Protein AF-A0A183UQX2-F1 (afdb_monomer_lite)

Foldseek 3Di:
DDDPPPLPPLVVLLVLLVVLLVLLVVLLVLLVLLLVLCVVDPVSCVDPLSVLVNVLSVLLNQLSVLSNVVSVCSNVPDPDCVSVVVSVVSNVVSLVVSLVSLVVSLVVLVVLVPPPPPCCVVCCVPPVPDDPDDDNDDQDPLSVLVNVLSVVLSVLSVVLVVCVVCVVPPHDPDPVSVVVSVVSVSCSSSVSSVSCCVSVPSSVVSSVVVVVVVVPVPPDPPPPPPPPDDPDDPDDDDDDDDDDD

Sequence (245 aa):
MMRDEIMPPKHERIMVGALFISVDFVAMIHLAVVIMAILLDSKMRSMAAYRLMLYIAILDFIHLCVQCVGGFITIWPIENEFPTKFAAGLMESSWICMICLTFVLSVNRLQIIVDKPSLEKCFAIFCKKRIHFMQTNPISSVEMRILAQSVALFTFTTICVFLDFFNFYLLPPTKWTYLCLTIVRQICTVMIPFLNLIFNNAIRTKAISFFLKSSKVTTTHPIPSIKVTELHAQRTQPKLFMKTI

Radius of gyration: 28.16 Å; chains: 1; bounding box: 97×65×58 Å

pLDDT: mean 81.17, std 16.35, range [39.41, 96.88]

InterPro domains:
  IPR019425 7TM GPCR, serpentine receptor class t (Srt) [PF10321] (10-124)

Secondary structure (DSSP, 8-state):
---------HHHHHHHHHHHHHHHHHHHHHHHHHHHHHHH-HHHHHSHHHHHHHHHHHHHHHHHHHHHHHHHHHHS--S-HHHHHHHHHHHHHHHHHHHHHHHHHHHHHHHHH--STTSHHHHTTT-TTS------PPPPHHHHHHHHHHHHHHHHHHHHHHHHHTHHHHS---HHHHHHHHHHHHHHHHHHHHHHHHH-HHHHHHHHHHHHHHHHTTS-----------S--------------

Organism: Toxocara canis (NCBI:txid6265)

Structure (mmCIF, N/CA/C/O backbone):
data_AF-A0A183UQX2-F1
#
_entry.id   AF-A0A183UQX2-F1
#
loop_
_atom_site.group_PDB
_atom_site.id
_atom_site.type_symbol
_atom_site.label_atom_id
_atom_site.label_alt_id
_atom_site.label_comp_id
_atom_site.label_asym_id
_atom_site.label_entity_id
_atom_site.label_seq_id
_atom_site.pdbx_PDB_ins_code
_atom_site.Cartn_x
_atom_site.Cartn_y
_atom_site.Cartn_z
_atom_site.occupancy
_atom_site.B_iso_or_equiv
_atom_site.auth_seq_id
_atom_site.auth_comp_id
_atom_site.auth_asym_id
_atom_site.auth_atom_id
_atom_site.pdbx_PDB_model_num
ATOM 1 N N . MET A 1 1 ? 22.333 14.179 -21.185 1.00 42.06 1 MET A N 1
ATOM 2 C CA . MET A 1 1 ? 23.590 13.533 -20.752 1.00 42.06 1 MET A CA 1
ATOM 3 C C . MET A 1 1 ? 23.315 12.039 -20.692 1.00 42.06 1 MET A C 1
ATOM 5 O O . MET A 1 1 ? 22.399 11.651 -19.980 1.00 42.06 1 MET A O 1
ATOM 9 N N . MET A 1 2 ? 23.980 11.299 -21.583 1.00 39.41 2 MET A N 1
ATOM 10 C CA . MET A 1 2 ? 23.841 9.878 -21.948 1.00 39.41 2 MET A CA 1
ATOM 11 C C . MET A 1 2 ? 22.928 9.021 -21.064 1.00 39.41 2 MET A C 1
ATOM 13 O O . MET A 1 2 ? 23.333 8.521 -20.018 1.00 39.41 2 MET A O 1
ATOM 17 N N . ARG A 1 3 ? 21.706 8.800 -21.546 1.00 44.66 3 ARG A N 1
ATOM 18 C CA . ARG A 1 3 ? 20.869 7.687 -21.117 1.00 44.66 3 ARG A CA 1
ATOM 19 C C . ARG A 1 3 ? 20.515 6.894 -22.369 1.00 44.66 3 ARG A C 1
ATOM 21 O O . ARG A 1 3 ? 19.376 6.892 -22.814 1.00 44.66 3 ARG A O 1
ATOM 28 N N . ASP A 1 4 ? 21.525 6.251 -22.951 1.00 45.59 4 ASP A N 1
ATOM 29 C CA . ASP A 1 4 ? 21.267 5.024 -23.696 1.00 45.59 4 ASP A CA 1
ATOM 30 C C . ASP A 1 4 ? 20.761 4.041 -22.639 1.00 45.59 4 ASP A C 1
ATOM 32 O O . ASP A 1 4 ? 21.530 3.345 -21.972 1.00 45.59 4 ASP A O 1
ATOM 36 N N . GLU A 1 5 ? 19.460 4.129 -22.347 1.00 58.41 5 GLU A N 1
ATOM 37 C CA . GLU A 1 5 ? 18.768 3.231 -21.443 1.00 58.41 5 GLU A CA 1
ATOM 38 C C . GLU A 1 5 ? 18.880 1.853 -22.073 1.00 58.41 5 GLU A C 1
ATOM 40 O O . GLU A 1 5 ? 18.082 1.464 -22.923 1.00 58.41 5 GLU A O 1
ATOM 45 N N . ILE A 1 6 ? 19.921 1.119 -21.676 1.00 67.94 6 ILE A N 1
ATOM 46 C CA . ILE A 1 6 ? 20.006 -0.319 -21.877 1.00 67.94 6 ILE A CA 1
ATOM 47 C C . ILE A 1 6 ? 18.811 -0.876 -21.122 1.00 67.94 6 ILE A C 1
ATOM 49 O O . ILE A 1 6 ? 18.880 -1.134 -19.911 1.00 67.94 6 ILE A O 1
ATOM 53 N N . MET A 1 7 ? 17.706 -0.976 -21.855 1.00 76.38 7 MET A N 1
ATOM 54 C CA . MET A 1 7 ? 16.464 -1.564 -21.420 1.00 76.38 7 MET A CA 1
ATOM 55 C C . MET A 1 7 ? 16.829 -2.896 -20.769 1.00 76.38 7 MET A C 1
ATOM 57 O O . MET A 1 7 ? 17.569 -3.677 -21.381 1.00 76.38 7 MET A O 1
ATOM 61 N N . PRO A 1 8 ? 16.391 -3.151 -19.525 1.00 84.25 8 PRO A N 1
ATOM 62 C CA . PRO A 1 8 ? 16.754 -4.381 -18.850 1.00 84.25 8 PRO A CA 1
ATOM 63 C C . PRO A 1 8 ? 16.384 -5.578 -19.734 1.00 84.25 8 PRO A C 1
ATOM 65 O O . PRO A 1 8 ? 15.353 -5.530 -20.433 1.00 84.25 8 PRO A O 1
ATOM 68 N N . PRO A 1 9 ? 17.221 -6.630 -19.740 1.00 91.06 9 PRO A N 1
ATOM 69 C CA . PRO A 1 9 ? 16.951 -7.853 -20.469 1.00 91.06 9 PRO A CA 1
ATOM 70 C C . PRO A 1 9 ? 15.514 -8.329 -20.260 1.00 91.06 9 PRO A C 1
ATOM 72 O O . PRO A 1 9 ? 14.952 -8.231 -19.169 1.00 91.06 9 PRO A O 1
ATOM 75 N N . LYS A 1 10 ? 14.911 -8.886 -21.313 1.00 92.94 10 LYS A N 1
ATOM 76 C CA . LYS A 1 10 ? 13.504 -9.314 -21.295 1.00 92.94 10 LYS A CA 1
ATOM 77 C C . LYS A 1 10 ? 13.170 -10.223 -20.101 1.00 92.94 10 LYS A C 1
ATOM 79 O O . LYS A 1 10 ? 12.094 -10.092 -19.530 1.00 92.94 10 LYS A O 1
ATOM 84 N N . HIS A 1 11 ? 14.086 -11.113 -19.713 1.00 94.62 11 HIS A N 1
ATOM 85 C CA . HIS A 1 11 ? 13.885 -12.031 -18.589 1.00 94.62 11 HIS A CA 1
ATOM 86 C C . HIS A 1 11 ? 13.823 -11.313 -17.231 1.00 94.62 11 HIS A C 1
ATOM 88 O O . HIS A 1 11 ? 12.970 -11.655 -16.418 1.00 94.62 11 HIS A O 1
ATOM 94 N N . GLU A 1 12 ? 14.650 -10.287 -17.005 1.00 91.94 12 GLU A N 1
ATOM 95 C CA . GLU A 1 12 ? 14.616 -9.486 -15.773 1.00 91.94 12 GLU A CA 1
ATOM 96 C C . GLU A 1 12 ? 13.282 -8.751 -15.642 1.00 91.94 12 GLU A C 1
ATOM 98 O O . GLU A 1 12 ? 12.663 -8.770 -14.582 1.00 91.94 12 GLU A O 1
ATOM 103 N N . ARG A 1 13 ? 12.788 -8.167 -16.740 1.00 93.19 13 ARG A N 1
ATOM 104 C CA . ARG A 1 13 ? 11.494 -7.469 -16.750 1.00 93.19 13 ARG A CA 1
ATOM 105 C C . ARG A 1 13 ? 10.327 -8.392 -16.445 1.00 93.19 13 ARG A C 1
ATOM 107 O O . ARG A 1 13 ? 9.454 -8.030 -15.664 1.00 93.19 13 ARG A O 1
ATOM 114 N N . ILE A 1 14 ? 10.320 -9.582 -17.049 1.00 96.12 14 ILE A N 1
ATOM 115 C CA . ILE A 1 14 ? 9.292 -10.594 -16.787 1.00 96.12 14 ILE A CA 1
ATOM 116 C C . ILE A 1 14 ? 9.330 -10.999 -15.314 1.00 96.12 14 ILE A C 1
ATOM 118 O O . ILE A 1 14 ? 8.285 -11.041 -14.674 1.00 96.12 14 ILE A O 1
ATOM 122 N N . MET A 1 15 ? 10.522 -11.251 -14.768 1.00 95.19 15 MET A N 1
ATOM 123 C CA . MET A 1 15 ? 10.694 -11.640 -13.370 1.00 95.19 15 MET A CA 1
ATOM 124 C C . MET A 1 15 ? 10.206 -10.550 -12.407 1.00 95.19 15 MET A C 1
ATOM 126 O O . MET A 1 15 ? 9.423 -10.842 -11.507 1.00 95.19 15 MET A O 1
ATOM 130 N N . VAL A 1 16 ? 10.623 -9.296 -12.614 1.00 93.25 16 VAL A N 1
ATOM 131 C CA . VAL A 1 16 ? 10.209 -8.161 -11.775 1.00 93.25 16 VAL A CA 1
ATOM 132 C C . VAL A 1 16 ? 8.708 -7.915 -11.908 1.00 93.25 16 VAL A C 1
ATOM 134 O O . VAL A 1 16 ? 8.011 -7.863 -10.902 1.00 93.25 16 VAL A O 1
ATOM 137 N N . GLY A 1 17 ? 8.176 -7.837 -13.127 1.00 95.25 17 GLY A N 1
ATOM 138 C CA . GLY A 1 17 ? 6.746 -7.615 -13.336 1.00 95.25 17 GLY A CA 1
ATOM 139 C C . GLY A 1 17 ? 5.879 -8.722 -12.727 1.00 95.25 17 GLY A C 1
ATOM 140 O O . GLY A 1 17 ? 4.900 -8.426 -12.048 1.00 95.25 17 GLY A O 1
ATOM 141 N N . ALA A 1 18 ? 6.267 -9.992 -12.889 1.00 96.62 18 ALA A N 1
ATOM 142 C CA . ALA A 1 18 ? 5.548 -11.121 -12.300 1.00 96.62 18 ALA A CA 1
ATOM 143 C C . ALA A 1 18 ? 5.590 -11.101 -10.765 1.00 96.62 18 ALA A C 1
ATOM 145 O O . ALA A 1 18 ? 4.572 -11.362 -10.122 1.00 96.62 18 ALA A O 1
ATOM 146 N N . LEU A 1 19 ? 6.740 -10.751 -10.176 1.00 94.44 19 LEU A N 1
ATOM 147 C CA . LEU A 1 19 ? 6.877 -10.597 -8.729 1.00 94.44 19 LEU A 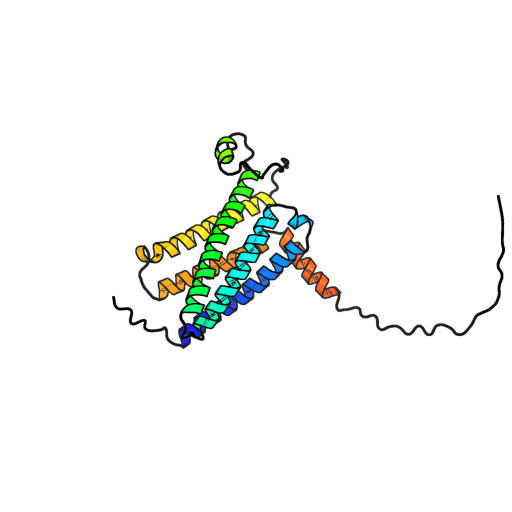CA 1
ATOM 148 C C . LEU A 1 19 ? 5.900 -9.538 -8.204 1.00 94.44 19 LEU A C 1
ATOM 150 O O . LEU A 1 19 ? 5.141 -9.826 -7.281 1.00 94.44 19 LEU A O 1
ATOM 154 N N . PHE A 1 20 ? 5.864 -8.360 -8.826 1.00 93.88 20 PHE A N 1
ATOM 155 C CA . PHE A 1 20 ? 4.987 -7.262 -8.413 1.00 93.88 20 PHE A CA 1
ATOM 156 C C . PHE A 1 20 ? 3.513 -7.644 -8.539 1.00 93.88 20 PHE A C 1
ATOM 158 O O . PHE A 1 20 ? 2.790 -7.575 -7.551 1.00 93.88 20 PHE A O 1
ATOM 165 N N . ILE A 1 21 ? 3.097 -8.184 -9.690 1.00 96.88 21 ILE A N 1
ATOM 166 C CA . ILE A 1 21 ? 1.717 -8.653 -9.894 1.00 96.88 21 ILE A CA 1
ATOM 167 C C . ILE A 1 21 ? 1.321 -9.679 -8.822 1.00 96.88 21 ILE A C 1
ATOM 169 O O . ILE A 1 21 ? 0.224 -9.605 -8.271 1.00 96.88 21 ILE A O 1
ATOM 173 N N . SER A 1 22 ? 2.204 -10.633 -8.503 1.00 96.12 22 SER A N 1
ATOM 174 C CA . SER A 1 22 ? 1.906 -11.668 -7.507 1.00 96.12 22 SER A CA 1
ATOM 175 C C . SER A 1 22 ? 1.730 -11.095 -6.097 1.00 96.12 22 SER A C 1
ATOM 177 O O . SER A 1 22 ? 0.766 -11.440 -5.409 1.00 96.12 22 SER A O 1
ATOM 179 N N . VAL A 1 23 ? 2.616 -10.184 -5.683 1.00 94.75 23 VAL A N 1
ATOM 180 C CA . VAL A 1 23 ? 2.566 -9.527 -4.372 1.00 94.75 23 VAL A CA 1
ATOM 181 C C . VAL A 1 23 ? 1.326 -8.638 -4.268 1.00 94.75 23 VAL A C 1
ATOM 183 O O . VAL A 1 23 ? 0.601 -8.716 -3.274 1.00 94.75 23 VAL A O 1
ATOM 186 N N . ASP A 1 24 ? 1.027 -7.871 -5.317 1.00 95.31 24 ASP A N 1
ATOM 187 C CA . ASP A 1 24 ? -0.120 -6.964 -5.371 1.00 95.31 24 ASP A CA 1
ATOM 188 C C . ASP A 1 24 ? -1.433 -7.729 -5.314 1.00 95.31 24 ASP A C 1
ATOM 190 O O . ASP A 1 24 ? -2.347 -7.343 -4.589 1.00 95.31 24 ASP A O 1
ATOM 194 N N . PHE A 1 25 ? -1.531 -8.855 -6.020 1.00 95.69 25 PHE A N 1
ATOM 195 C CA . PHE A 1 25 ? -2.734 -9.677 -6.007 1.00 95.69 25 PHE A CA 1
ATOM 196 C C . PHE A 1 25 ? -3.028 -10.237 -4.613 1.00 95.69 25 PHE A C 1
ATOM 198 O O . PHE A 1 25 ? -4.161 -10.158 -4.129 1.00 95.69 25 PHE A O 1
ATOM 205 N N . VAL A 1 26 ? -1.999 -10.740 -3.924 1.00 94.25 26 VAL A N 1
ATOM 206 C CA . VAL A 1 26 ? -2.132 -11.206 -2.539 1.00 94.25 26 VAL A CA 1
ATOM 207 C C . VAL A 1 26 ? -2.543 -10.049 -1.627 1.00 94.25 26 VAL A C 1
ATOM 209 O O . VAL A 1 26 ? -3.479 -10.204 -0.837 1.00 94.25 26 VAL A O 1
ATOM 212 N N . ALA A 1 27 ? -1.903 -8.885 -1.743 1.00 94.69 27 ALA A N 1
ATOM 213 C CA . ALA A 1 27 ? -2.218 -7.713 -0.930 1.00 94.69 27 ALA A CA 1
ATOM 214 C C . ALA A 1 27 ? -3.650 -7.199 -1.168 1.00 94.69 27 ALA A C 1
ATOM 216 O O . ALA A 1 27 ? -4.372 -6.941 -0.205 1.00 94.69 27 ALA A O 1
ATOM 217 N N . MET A 1 28 ? -4.105 -7.141 -2.424 1.00 95.81 28 MET A N 1
ATOM 218 C CA . MET A 1 28 ? -5.465 -6.731 -2.788 1.00 95.81 28 MET A CA 1
ATOM 219 C C . MET A 1 28 ? -6.527 -7.639 -2.165 1.00 95.81 28 MET A C 1
ATOM 221 O O . MET A 1 28 ? -7.523 -7.134 -1.647 1.00 95.81 28 MET A O 1
ATOM 225 N N . ILE A 1 29 ? -6.319 -8.962 -2.153 1.00 94.38 29 ILE A N 1
ATOM 226 C CA . ILE A 1 29 ? -7.241 -9.903 -1.493 1.00 94.38 29 ILE A CA 1
ATOM 227 C C . ILE A 1 29 ? -7.327 -9.605 0.008 1.00 94.38 29 ILE A C 1
ATOM 229 O O . ILE A 1 29 ? -8.425 -9.502 0.559 1.00 94.38 29 ILE A O 1
ATOM 233 N N . HIS A 1 30 ? -6.183 -9.430 0.674 1.00 92.00 30 HIS A N 1
ATOM 234 C CA . HIS A 1 3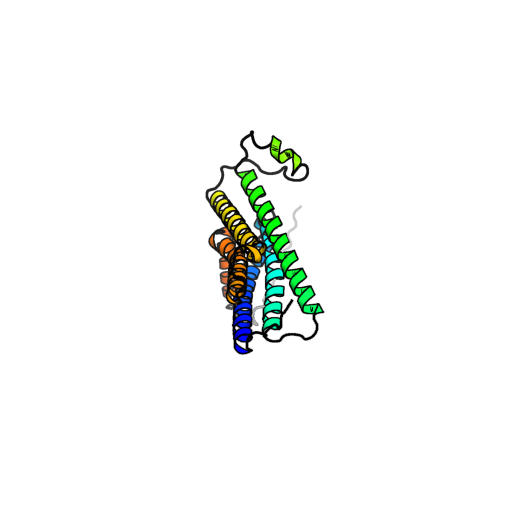0 ? -6.147 -9.117 2.105 1.00 92.00 30 HIS A CA 1
ATOM 235 C C . HIS A 1 30 ? -6.860 -7.798 2.407 1.00 92.00 30 HIS A C 1
ATOM 237 O O . HIS A 1 30 ? -7.652 -7.704 3.348 1.00 92.00 30 HIS A O 1
ATOM 243 N N . LEU A 1 31 ? -6.618 -6.783 1.586 1.00 94.19 31 LEU A N 1
ATOM 244 C CA . LEU A 1 31 ? -7.190 -5.463 1.762 1.00 94.19 31 LEU A CA 1
ATOM 245 C C . LEU A 1 31 ? -8.701 -5.451 1.498 1.00 94.19 31 LEU A C 1
ATOM 247 O O . LEU A 1 31 ? -9.447 -4.848 2.268 1.00 94.19 31 LEU A O 1
ATOM 251 N N . ALA A 1 32 ? -9.175 -6.201 0.500 1.00 94.62 32 ALA A N 1
ATOM 252 C CA . ALA A 1 32 ? -10.599 -6.398 0.251 1.00 94.62 32 ALA A CA 1
ATOM 253 C C . ALA A 1 32 ? -11.308 -7.013 1.470 1.00 94.62 32 ALA A C 1
ATOM 255 O O . ALA A 1 32 ? -12.384 -6.555 1.856 1.00 94.62 32 ALA A O 1
ATOM 256 N N . VAL A 1 33 ? -10.687 -7.990 2.141 1.00 92.31 33 VAL A N 1
ATOM 257 C CA . VAL A 1 33 ? -11.217 -8.571 3.388 1.00 92.31 33 VAL A CA 1
ATOM 258 C C . VAL A 1 33 ? -11.312 -7.525 4.497 1.00 92.31 33 VAL A C 1
ATOM 260 O O . VAL A 1 33 ? -12.330 -7.460 5.187 1.00 92.31 33 VAL A O 1
ATOM 263 N N . VAL A 1 34 ? -10.284 -6.689 4.672 1.00 92.12 34 VAL A N 1
ATOM 264 C CA . VAL A 1 34 ? -10.282 -5.617 5.682 1.00 92.12 34 VAL A CA 1
ATOM 265 C C . VAL A 1 34 ? -11.375 -4.586 5.392 1.00 92.12 34 VAL A C 1
ATOM 267 O O . VAL A 1 34 ? -12.146 -4.246 6.292 1.00 92.12 34 VAL A O 1
ATOM 270 N N . ILE A 1 35 ? -11.489 -4.132 4.140 1.00 94.88 35 ILE A N 1
ATOM 271 C CA . ILE A 1 35 ? -12.530 -3.194 3.699 1.00 94.88 35 ILE A CA 1
ATOM 272 C C . ILE A 1 35 ? -13.913 -3.786 3.984 1.00 94.88 35 ILE A C 1
ATOM 274 O O . ILE A 1 35 ? -14.734 -3.138 4.632 1.00 94.88 35 ILE A O 1
ATOM 278 N N . MET A 1 36 ? -14.159 -5.036 3.586 1.00 93.62 36 MET A N 1
ATOM 279 C CA . MET A 1 36 ? -15.434 -5.713 3.829 1.00 93.62 36 MET A CA 1
ATOM 280 C C . MET A 1 36 ? -15.733 -5.881 5.321 1.00 93.62 36 MET A C 1
ATOM 282 O O . MET A 1 36 ? -16.861 -5.635 5.747 1.00 93.62 36 MET A O 1
ATOM 286 N N . ALA A 1 37 ? -14.739 -6.235 6.140 1.00 91.88 37 ALA A N 1
ATOM 287 C CA . ALA A 1 37 ? -14.914 -6.367 7.585 1.00 91.88 37 ALA A CA 1
ATOM 288 C C . ALA A 1 37 ? -15.345 -5.042 8.238 1.00 91.88 37 ALA A C 1
ATOM 290 O O . ALA A 1 37 ? -16.242 -5.039 9.081 1.00 91.88 37 ALA A O 1
ATOM 291 N N . ILE A 1 38 ? -14.753 -3.916 7.821 1.00 92.69 38 ILE A N 1
ATOM 292 C CA . ILE A 1 38 ? -15.131 -2.586 8.318 1.00 92.69 38 ILE A CA 1
ATOM 293 C C . ILE A 1 38 ? -16.499 -2.166 7.767 1.00 92.69 38 ILE A C 1
ATOM 295 O O . ILE A 1 38 ? -17.312 -1.610 8.504 1.00 92.69 38 ILE A O 1
ATOM 299 N N . LEU A 1 39 ? -16.784 -2.436 6.489 1.00 94.56 39 LEU A N 1
ATOM 300 C CA . LEU A 1 39 ? -18.052 -2.064 5.860 1.00 94.56 39 LEU A CA 1
ATOM 301 C C . LEU A 1 39 ? -19.249 -2.824 6.438 1.00 94.56 39 LEU A C 1
ATOM 303 O O . LEU A 1 39 ? -20.330 -2.251 6.540 1.00 94.56 39 LEU A O 1
ATOM 307 N N . LEU A 1 40 ? -19.087 -4.085 6.831 1.00 92.56 40 LEU A N 1
ATOM 308 C CA . LEU A 1 40 ? -20.191 -4.894 7.350 1.00 92.56 40 LEU A CA 1
ATOM 309 C C . LEU A 1 40 ? -20.562 -4.560 8.802 1.00 92.56 40 LEU A C 1
ATOM 311 O O . LEU A 1 40 ? -21.697 -4.805 9.210 1.00 92.56 40 LEU A O 1
ATOM 315 N N . ASP A 1 41 ? -19.650 -3.980 9.585 1.00 92.50 41 ASP A N 1
ATOM 316 C CA . ASP A 1 41 ? -19.902 -3.655 10.988 1.00 92.50 41 ASP A CA 1
ATOM 317 C C . ASP A 1 41 ? -20.267 -2.168 11.171 1.00 92.50 41 ASP A C 1
ATOM 319 O O . ASP A 1 41 ? -19.422 -1.268 11.176 1.00 92.50 41 ASP A O 1
ATOM 323 N N . SER A 1 42 ? -21.563 -1.890 11.352 1.00 91.81 42 SER A N 1
ATOM 324 C CA . SER A 1 42 ? -22.072 -0.527 11.565 1.00 91.81 42 SER A CA 1
ATOM 325 C C . SER A 1 42 ? -21.484 0.154 12.805 1.00 91.81 42 SER A C 1
ATOM 327 O O . SER A 1 42 ? -21.288 1.371 12.783 1.00 91.81 42 SER A O 1
ATOM 329 N N . LYS A 1 43 ? -21.146 -0.612 13.851 1.00 91.00 43 LYS A N 1
ATOM 330 C CA . LYS A 1 43 ? -20.519 -0.101 15.075 1.00 91.00 43 LYS A CA 1
ATOM 331 C C . LYS A 1 43 ? -19.063 0.280 14.826 1.00 91.00 43 LYS A C 1
ATOM 333 O O . LYS A 1 43 ? -18.588 1.255 15.397 1.00 91.00 43 LYS A O 1
ATOM 338 N N . MET A 1 44 ? -18.353 -0.441 13.958 1.00 88.44 44 MET A N 1
ATOM 339 C CA . MET A 1 44 ? -17.000 -0.042 13.560 1.00 88.44 44 MET A CA 1
ATOM 340 C C . MET A 1 44 ? -17.034 1.258 12.756 1.00 88.44 44 MET A C 1
ATOM 342 O O . MET A 1 44 ? -16.273 2.173 13.052 1.00 88.44 44 MET A O 1
ATOM 346 N N . ARG A 1 45 ? -17.977 1.404 11.818 1.00 91.12 45 ARG A N 1
ATOM 347 C CA . ARG A 1 45 ? -18.101 2.620 10.991 1.00 91.12 45 ARG A CA 1
ATOM 348 C C . ARG A 1 45 ? -18.479 3.887 11.759 1.00 91.12 45 ARG A C 1
ATOM 350 O O . ARG A 1 45 ? -18.205 4.981 11.268 1.00 91.12 45 ARG A O 1
ATOM 357 N N . SER A 1 46 ? -19.107 3.780 12.929 1.00 89.00 46 SER A N 1
ATOM 358 C CA . SER A 1 46 ? -19.449 4.966 13.726 1.00 89.00 46 SER A CA 1
ATOM 359 C C . SER A 1 46 ? -18.217 5.611 14.375 1.00 89.00 46 SER A C 1
ATOM 361 O O . SER A 1 46 ? -18.192 6.823 14.588 1.00 89.00 46 SER A O 1
ATOM 363 N N . MET A 1 47 ? -17.163 4.832 14.627 1.00 85.12 47 MET A N 1
ATOM 364 C CA . MET A 1 47 ? -15.926 5.311 15.238 1.00 85.12 47 MET A CA 1
ATOM 365 C C . MET A 1 47 ? -15.043 6.046 14.219 1.00 85.12 47 MET A C 1
ATOM 367 O O . MET A 1 47 ? -14.692 5.513 13.166 1.00 85.12 47 MET A O 1
ATOM 371 N N . ALA A 1 48 ? -14.614 7.268 14.555 1.00 84.94 48 ALA A N 1
ATOM 372 C CA . ALA A 1 48 ? -13.838 8.124 13.653 1.00 84.94 48 ALA A CA 1
ATOM 373 C C . ALA A 1 48 ? -12.543 7.467 13.141 1.00 84.94 48 ALA A C 1
ATOM 375 O O . ALA A 1 48 ? -12.253 7.545 11.949 1.00 84.94 48 ALA A O 1
ATOM 376 N N . ALA A 1 49 ? -11.815 6.763 14.009 1.00 85.38 49 ALA A N 1
ATOM 377 C CA . ALA A 1 49 ? -10.567 6.104 13.639 1.00 85.38 49 ALA A CA 1
ATOM 378 C C . ALA A 1 49 ? -10.758 4.968 12.618 1.00 85.38 49 ALA A C 1
ATOM 380 O O . ALA A 1 49 ? -9.932 4.799 11.727 1.00 85.38 49 ALA A O 1
ATOM 381 N N . TYR A 1 50 ? -11.861 4.218 12.703 1.00 88.75 50 TYR A N 1
ATOM 382 C CA . TYR A 1 50 ? -12.176 3.171 11.728 1.00 88.75 50 TYR A CA 1
ATOM 383 C C . TYR A 1 50 ? -12.617 3.749 10.383 1.00 88.75 50 TYR A C 1
ATOM 385 O O . TYR A 1 50 ? -12.326 3.155 9.351 1.00 88.75 50 TYR A O 1
ATOM 393 N N . ARG A 1 51 ? -13.251 4.931 10.367 1.00 90.25 51 ARG A N 1
ATOM 394 C CA . ARG A 1 51 ? -13.522 5.655 9.113 1.00 90.25 51 ARG A CA 1
ATOM 395 C C . ARG A 1 51 ? -12.233 6.108 8.432 1.00 90.25 51 ARG A C 1
ATOM 397 O O . ARG A 1 51 ? -12.097 5.923 7.231 1.00 90.25 51 ARG A O 1
ATOM 404 N N . LEU A 1 52 ? -11.278 6.650 9.192 1.00 90.75 52 LEU A N 1
ATOM 405 C CA . LEU A 1 52 ? -9.955 6.999 8.659 1.00 90.75 52 LEU A CA 1
ATOM 406 C C . LEU A 1 52 ? -9.221 5.763 8.130 1.00 90.75 52 LEU A C 1
ATOM 408 O O . LEU A 1 52 ? -8.704 5.793 7.019 1.00 90.75 52 LEU A O 1
ATOM 412 N N . MET A 1 53 ? -9.242 4.663 8.885 1.00 91.12 53 MET A N 1
ATOM 413 C CA . MET A 1 53 ? -8.661 3.390 8.454 1.00 91.12 53 MET A CA 1
ATOM 414 C C . MET A 1 53 ? -9.319 2.856 7.174 1.00 91.12 53 MET A C 1
ATOM 416 O O . MET A 1 53 ? -8.616 2.350 6.308 1.00 91.12 53 MET A O 1
ATOM 420 N N . LEU A 1 54 ? -10.639 3.010 7.017 1.00 92.75 54 LEU A N 1
ATOM 421 C CA . LEU A 1 54 ? -11.349 2.651 5.789 1.00 92.75 54 LEU A CA 1
ATOM 422 C C . LEU A 1 54 ? -10.894 3.499 4.594 1.00 92.75 54 LEU A C 1
ATOM 424 O O . LEU A 1 54 ? -10.675 2.949 3.522 1.00 92.75 54 LEU A O 1
ATOM 428 N N . TYR A 1 55 ? -10.720 4.814 4.764 1.00 93.25 55 TYR A N 1
ATOM 429 C CA . TYR A 1 55 ? -10.216 5.673 3.687 1.00 93.25 55 TYR A CA 1
ATOM 430 C C . TYR A 1 55 ? -8.783 5.322 3.287 1.00 93.25 55 TYR A C 1
ATOM 432 O O . TYR A 1 55 ? -8.501 5.239 2.096 1.00 93.25 55 TYR A O 1
ATOM 440 N N . ILE A 1 56 ? -7.909 5.061 4.266 1.00 92.69 56 ILE A N 1
ATOM 441 C CA . ILE A 1 56 ? -6.546 4.575 4.007 1.00 92.69 56 ILE A CA 1
ATOM 442 C C . ILE A 1 56 ? -6.611 3.258 3.232 1.00 92.69 56 ILE A C 1
ATOM 444 O O . ILE A 1 56 ? -5.955 3.135 2.210 1.00 92.69 56 ILE A O 1
ATOM 448 N N . ALA A 1 57 ? -7.455 2.313 3.656 1.00 93.56 57 ALA A N 1
ATOM 449 C CA . ALA A 1 57 ? -7.589 1.023 2.989 1.00 93.56 57 ALA A CA 1
ATOM 450 C C . ALA A 1 57 ? -8.123 1.136 1.550 1.00 93.56 57 ALA A C 1
ATOM 452 O O . ALA A 1 57 ? -7.680 0.409 0.672 1.00 93.56 57 ALA A O 1
ATOM 453 N N . ILE A 1 58 ? -9.061 2.047 1.279 1.00 94.88 58 ILE A N 1
ATOM 454 C CA . ILE A 1 58 ? -9.565 2.277 -0.084 1.00 94.88 58 ILE A CA 1
ATOM 455 C C . ILE A 1 58 ? -8.479 2.898 -0.970 1.00 94.88 58 ILE A C 1
ATOM 457 O O . ILE A 1 58 ? -8.311 2.473 -2.110 1.00 94.88 58 ILE A O 1
ATOM 461 N N . LEU A 1 59 ? -7.738 3.884 -0.460 1.00 94.06 59 LEU A N 1
ATOM 462 C CA . LEU A 1 59 ? -6.638 4.501 -1.206 1.00 94.06 59 LEU A CA 1
ATOM 463 C C . LEU A 1 59 ? -5.510 3.511 -1.480 1.00 94.06 59 LEU A C 1
ATOM 465 O O . LEU A 1 59 ? -5.009 3.470 -2.597 1.00 94.06 59 LEU A O 1
ATOM 469 N N . ASP A 1 60 ? -5.172 2.678 -0.500 1.00 93.88 60 ASP A N 1
ATOM 470 C CA . ASP A 1 60 ? -4.192 1.602 -0.642 1.00 93.88 60 ASP A CA 1
ATOM 471 C C . ASP A 1 60 ? -4.650 0.573 -1.691 1.00 93.88 60 ASP A C 1
ATOM 473 O O . ASP A 1 60 ? -3.871 0.120 -2.522 1.00 93.88 60 ASP A O 1
ATOM 477 N N . PHE A 1 61 ? -5.956 0.291 -1.771 1.00 95.56 61 PHE A N 1
ATOM 478 C CA . PHE A 1 61 ? -6.504 -0.606 -2.790 1.00 95.56 61 PHE A CA 1
ATOM 479 C C . PHE A 1 61 ? -6.384 -0.014 -4.197 1.00 95.56 61 PHE A C 1
ATOM 481 O O . PHE A 1 61 ? -5.996 -0.713 -5.134 1.00 95.56 61 PHE A O 1
ATOM 488 N N . ILE A 1 62 ? -6.685 1.280 -4.347 1.00 94.75 62 ILE A N 1
ATOM 489 C CA . ILE A 1 62 ? -6.501 2.009 -5.608 1.00 94.75 62 ILE A CA 1
ATOM 490 C C . ILE A 1 62 ? -5.017 2.028 -5.993 1.00 94.75 62 ILE A C 1
ATOM 492 O O . ILE A 1 62 ? -4.682 1.757 -7.145 1.00 94.75 62 ILE A O 1
ATOM 496 N N . HIS A 1 63 ? -4.131 2.289 -5.030 1.00 94.88 63 HIS A N 1
ATOM 497 C CA . HIS A 1 63 ? -2.684 2.285 -5.227 1.00 94.88 63 HIS A CA 1
ATOM 498 C C . HIS A 1 63 ? -2.186 0.921 -5.721 1.00 94.88 63 HIS A C 1
ATOM 500 O O . HIS A 1 63 ? -1.497 0.863 -6.738 1.00 94.88 63 HIS A O 1
ATOM 506 N N . LEU A 1 64 ? -2.596 -0.177 -5.076 1.00 95.31 64 LEU A N 1
ATOM 507 C CA . LEU A 1 64 ? -2.256 -1.545 -5.490 1.00 95.31 64 LEU A CA 1
ATOM 508 C C . LEU A 1 64 ? -2.804 -1.894 -6.880 1.00 95.31 64 LEU A C 1
ATOM 510 O O . LEU A 1 64 ? -2.131 -2.572 -7.652 1.00 95.31 64 LEU A O 1
ATOM 514 N N . CYS A 1 65 ? -3.993 -1.406 -7.243 1.00 96.06 65 CYS A N 1
ATOM 515 C CA . CYS A 1 65 ? -4.523 -1.584 -8.597 1.00 96.06 65 CYS A CA 1
ATOM 516 C C . CYS A 1 65 ? -3.626 -0.906 -9.645 1.00 96.06 65 CYS A C 1
ATOM 518 O O . CYS A 1 65 ? -3.317 -1.505 -10.676 1.00 96.06 65 CYS A O 1
ATOM 520 N N . VAL A 1 66 ? -3.182 0.327 -9.379 1.00 95.56 66 VAL A N 1
ATOM 521 C CA . VAL A 1 66 ? -2.276 1.066 -10.273 1.00 95.56 66 VAL A CA 1
ATOM 522 C C . VAL A 1 66 ? -0.901 0.393 -10.344 1.00 95.56 66 VAL A C 1
ATOM 524 O O . VAL A 1 66 ? -0.350 0.266 -11.437 1.00 95.56 66 VAL A O 1
ATOM 527 N N . GLN A 1 67 ? -0.367 -0.092 -9.220 1.00 94.06 67 GLN A N 1
ATOM 528 C CA . GLN A 1 67 ? 0.892 -0.847 -9.192 1.00 94.06 67 GLN A CA 1
ATOM 529 C C . GLN A 1 67 ? 0.806 -2.158 -9.972 1.00 94.06 67 GLN A C 1
ATOM 531 O O . GLN A 1 67 ? 1.701 -2.444 -10.767 1.00 94.06 67 GLN A O 1
ATOM 536 N N . CYS A 1 68 ? -0.302 -2.887 -9.845 1.00 95.88 68 CYS A N 1
ATOM 537 C CA . CYS A 1 68 ? -0.529 -4.118 -10.589 1.00 95.88 68 CYS A CA 1
ATOM 538 C C . CYS A 1 68 ? -0.508 -3.848 -12.103 1.00 95.88 68 CYS A C 1
ATOM 540 O O . CYS A 1 68 ? 0.189 -4.536 -12.852 1.00 95.88 68 CYS A O 1
ATOM 542 N N . VAL A 1 69 ? -1.173 -2.773 -12.556 1.00 95.69 69 VAL A N 1
ATOM 543 C CA . VAL A 1 69 ? -1.082 -2.289 -13.948 1.00 95.69 69 VAL A CA 1
ATOM 544 C C . VAL A 1 69 ? 0.359 -1.921 -14.319 1.00 95.69 69 VAL A C 1
ATOM 546 O O . VAL A 1 69 ? 0.815 -2.276 -15.404 1.00 95.69 69 VAL A O 1
ATOM 549 N N . GLY A 1 70 ? 1.110 -1.278 -13.422 1.00 93.62 70 GLY A N 1
ATOM 550 C CA . GLY A 1 70 ? 2.543 -1.017 -13.593 1.00 93.62 70 GLY A CA 1
ATOM 551 C C . GLY A 1 70 ? 3.373 -2.294 -13.792 1.00 93.62 70 GLY A C 1
ATOM 552 O O . GLY A 1 70 ? 4.261 -2.329 -14.647 1.00 93.62 70 GLY A O 1
ATOM 553 N N . GLY A 1 71 ? 3.043 -3.373 -13.080 1.00 94.56 71 GLY A N 1
ATOM 554 C CA . GLY A 1 71 ? 3.620 -4.702 -13.278 1.00 94.56 71 GLY A CA 1
ATOM 555 C C . GLY A 1 71 ? 3.347 -5.252 -14.681 1.00 94.56 71 GLY A C 1
ATOM 556 O O . GLY A 1 71 ? 4.275 -5.706 -15.353 1.00 94.56 71 GLY A O 1
ATOM 557 N N . PHE A 1 72 ? 2.111 -5.126 -15.179 1.00 96.12 72 PHE A N 1
ATOM 558 C CA . PHE A 1 72 ? 1.765 -5.491 -16.560 1.00 96.12 72 PHE A CA 1
ATOM 559 C C . PHE A 1 72 ? 2.542 -4.658 -17.586 1.00 96.12 72 PHE A C 1
ATOM 561 O O . PHE A 1 72 ? 3.116 -5.229 -18.513 1.00 96.12 72 PHE A O 1
ATOM 568 N N . ILE A 1 73 ? 2.627 -3.338 -17.392 1.00 94.38 73 ILE A N 1
ATOM 569 C CA . ILE A 1 73 ? 3.405 -2.429 -18.252 1.00 94.38 73 ILE A CA 1
ATOM 570 C C . ILE A 1 73 ? 4.900 -2.789 -18.228 1.00 94.38 73 ILE A C 1
ATOM 572 O O . ILE A 1 73 ? 5.582 -2.6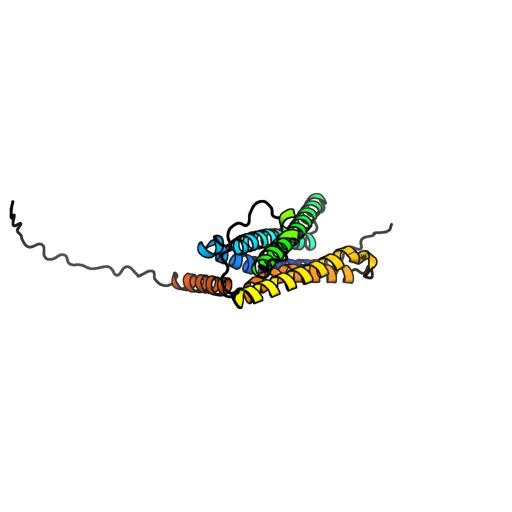82 -19.243 1.00 94.38 73 ILE A O 1
ATOM 576 N N . THR A 1 74 ? 5.426 -3.273 -17.101 1.00 92.94 74 THR A N 1
ATOM 577 C CA . THR A 1 74 ? 6.828 -3.714 -16.996 1.00 92.94 74 THR A CA 1
ATOM 578 C C . THR A 1 74 ? 7.105 -4.950 -17.861 1.00 92.94 74 THR A C 1
ATOM 580 O O . THR A 1 74 ? 8.157 -5.039 -18.501 1.00 92.94 74 THR A O 1
ATOM 583 N N . ILE A 1 75 ? 6.165 -5.902 -17.917 1.00 95.94 75 ILE A N 1
ATOM 584 C CA . ILE A 1 75 ? 6.273 -7.107 -18.759 1.00 95.94 75 ILE A CA 1
ATOM 585 C C . ILE A 1 75 ? 6.064 -6.754 -20.238 1.00 95.94 75 ILE A C 1
ATOM 587 O O . ILE A 1 75 ? 6.863 -7.153 -21.094 1.00 95.94 75 ILE A O 1
ATOM 591 N N . TRP A 1 76 ? 5.000 -6.000 -20.521 1.00 95.44 76 TRP A N 1
ATOM 592 C CA . TRP A 1 76 ? 4.564 -5.576 -21.849 1.00 95.44 76 TRP A CA 1
ATOM 593 C C . TRP A 1 76 ? 4.635 -4.048 -21.960 1.00 95.44 76 TRP A C 1
ATOM 595 O O . TRP A 1 76 ? 3.620 -3.368 -21.792 1.00 95.44 76 TRP A O 1
ATOM 605 N N . PRO A 1 77 ? 5.831 -3.495 -22.225 1.00 92.44 77 PRO A N 1
ATOM 606 C CA . PRO A 1 77 ? 6.016 -2.056 -22.337 1.00 92.44 77 PRO A CA 1
ATOM 607 C C . PRO A 1 77 ? 5.181 -1.506 -23.492 1.00 92.44 77 PRO A C 1
ATOM 609 O O . PRO A 1 77 ? 5.224 -2.020 -24.609 1.00 92.44 77 PRO A O 1
ATOM 612 N N . ILE A 1 78 ? 4.412 -0.462 -23.197 1.00 93.19 78 ILE A N 1
ATOM 613 C CA . ILE A 1 78 ? 3.557 0.235 -24.156 1.00 93.19 78 ILE A CA 1
ATOM 614 C C . ILE A 1 78 ? 4.391 1.343 -24.807 1.00 93.19 78 ILE A C 1
ATOM 616 O O . ILE A 1 78 ? 5.066 2.091 -24.105 1.00 93.19 78 ILE A O 1
ATOM 620 N N . GLU A 1 79 ? 4.336 1.472 -26.135 1.00 92.81 79 GLU A N 1
ATOM 621 C CA . GLU A 1 79 ? 5.088 2.506 -26.873 1.00 92.81 79 GLU A CA 1
ATOM 622 C C . GLU A 1 79 ? 4.608 3.932 -26.556 1.00 92.81 79 GLU A C 1
ATOM 624 O O . GLU A 1 79 ? 5.374 4.889 -26.617 1.00 92.81 79 GLU A O 1
ATOM 629 N N . ASN A 1 80 ? 3.333 4.084 -26.195 1.00 92.69 80 ASN A N 1
ATOM 630 C CA . ASN A 1 80 ? 2.767 5.366 -25.803 1.00 92.69 80 ASN A CA 1
ATOM 631 C C . ASN A 1 80 ? 3.195 5.739 -24.373 1.00 92.69 80 ASN A C 1
ATOM 633 O O . ASN A 1 80 ? 2.929 5.009 -23.420 1.00 92.69 80 ASN A O 1
ATOM 637 N N . GLU A 1 81 ? 3.788 6.920 -24.211 1.00 91.56 81 GLU A N 1
ATOM 638 C CA . GLU A 1 81 ? 4.222 7.433 -22.908 1.00 91.56 81 GLU A CA 1
ATOM 639 C C . GLU A 1 81 ? 3.061 7.864 -21.997 1.00 91.56 81 GLU A C 1
ATOM 641 O O . GLU A 1 81 ? 3.224 7.935 -20.775 1.00 91.56 81 GLU A O 1
ATOM 646 N N . PHE A 1 82 ? 1.896 8.190 -22.567 1.00 93.50 82 PHE A N 1
ATOM 647 C CA . PHE A 1 82 ? 0.786 8.781 -21.817 1.00 93.50 82 PHE A CA 1
ATOM 648 C C . PHE A 1 82 ? 0.251 7.871 -20.691 1.00 93.50 82 PHE A C 1
ATOM 650 O O . PHE A 1 82 ? 0.185 8.345 -19.553 1.00 93.50 82 PHE A O 1
ATOM 657 N N . PRO A 1 83 ? -0.070 6.579 -20.924 1.00 90.19 83 PRO A N 1
ATOM 658 C CA . PRO A 1 83 ? -0.539 5.678 -19.867 1.00 90.19 83 PRO A CA 1
ATOM 659 C C . PRO A 1 83 ? 0.472 5.508 -18.731 1.00 90.19 83 PRO A C 1
ATOM 661 O O . PRO A 1 83 ? 0.090 5.516 -17.563 1.00 90.19 83 PRO A O 1
ATOM 664 N N . THR A 1 84 ? 1.763 5.414 -19.058 1.00 90.62 84 THR A N 1
ATOM 665 C CA . THR A 1 84 ? 2.843 5.264 -18.074 1.00 90.62 84 THR A CA 1
ATOM 666 C C . THR A 1 84 ? 2.963 6.504 -17.190 1.00 90.62 84 THR A C 1
ATOM 668 O O . THR A 1 84 ? 3.023 6.390 -15.967 1.00 90.62 84 THR A O 1
ATOM 671 N N . LYS A 1 85 ? 2.927 7.704 -17.789 1.00 93.31 85 LYS A N 1
ATOM 672 C CA . LYS A 1 85 ? 2.945 8.980 -17.052 1.00 93.31 85 LYS A CA 1
ATOM 673 C C . LYS A 1 85 ? 1.710 9.144 -16.166 1.00 93.31 85 LYS A C 1
ATOM 675 O O . LYS A 1 85 ? 1.829 9.583 -15.024 1.00 93.31 85 LYS A O 1
ATOM 680 N N . PHE A 1 86 ? 0.538 8.763 -16.670 1.00 93.62 86 PHE A N 1
ATOM 681 C CA . PHE A 1 86 ? -0.710 8.813 -15.913 1.00 93.62 86 PHE A CA 1
ATOM 682 C C . PHE A 1 86 ? -0.697 7.853 -14.713 1.00 93.62 86 PHE A C 1
ATOM 684 O O . PHE A 1 86 ? -1.004 8.268 -13.596 1.00 93.62 86 PHE A O 1
ATOM 691 N N . ALA A 1 87 ? -0.276 6.600 -14.916 1.00 92.69 87 ALA A N 1
ATOM 692 C CA . ALA A 1 87 ? -0.150 5.610 -13.848 1.00 92.69 87 ALA A CA 1
ATOM 693 C C . ALA A 1 87 ? 0.859 6.050 -12.776 1.00 92.69 87 ALA A C 1
ATOM 695 O O . ALA A 1 87 ? 0.549 5.998 -11.588 1.00 92.69 87 ALA A O 1
ATOM 696 N N . ALA A 1 88 ? 2.024 6.567 -13.182 1.00 91.38 88 ALA A N 1
ATOM 697 C CA . ALA A 1 88 ? 3.008 7.124 -12.255 1.00 91.38 88 ALA A CA 1
ATOM 698 C C . ALA A 1 88 ? 2.430 8.293 -11.434 1.00 91.38 88 ALA A C 1
ATOM 700 O O . ALA A 1 88 ? 2.575 8.318 -10.214 1.00 91.38 88 ALA A O 1
ATOM 701 N N . GLY A 1 89 ? 1.707 9.222 -12.070 1.00 94.38 89 GLY A N 1
ATOM 702 C CA . GLY A 1 89 ? 1.062 10.341 -11.374 1.00 94.38 89 GLY A CA 1
ATOM 703 C C . GLY A 1 89 ? -0.003 9.902 -10.360 1.00 94.38 89 GLY A C 1
ATOM 704 O O . GLY A 1 89 ? -0.064 10.432 -9.246 1.00 94.38 89 GLY A O 1
ATOM 705 N N . LEU A 1 90 ? -0.821 8.904 -10.706 1.00 93.50 90 LEU A N 1
ATOM 706 C CA . LEU A 1 90 ? -1.799 8.321 -9.782 1.00 93.50 90 LEU A CA 1
ATOM 707 C C . LEU A 1 90 ? -1.133 7.592 -8.612 1.00 93.50 90 LEU A C 1
ATOM 709 O O . LEU A 1 90 ? -1.591 7.722 -7.476 1.00 93.50 90 LEU A O 1
ATOM 713 N N . MET A 1 91 ? -0.053 6.857 -8.874 1.00 92.00 91 MET A N 1
ATOM 714 C CA . MET A 1 91 ? 0.693 6.135 -7.846 1.00 92.00 91 MET A CA 1
ATOM 715 C C . MET A 1 91 ? 1.316 7.102 -6.832 1.00 92.00 91 MET A C 1
ATOM 717 O O . MET A 1 91 ? 1.145 6.926 -5.628 1.00 92.00 91 MET A O 1
ATOM 721 N N . GLU A 1 92 ? 1.986 8.160 -7.297 1.00 91.38 92 GLU A N 1
ATOM 722 C CA . GLU A 1 92 ? 2.615 9.140 -6.401 1.00 91.38 92 GLU A CA 1
ATOM 723 C C . GLU A 1 92 ? 1.590 9.953 -5.603 1.00 91.38 92 GLU A C 1
ATOM 725 O O . GLU A 1 92 ? 1.739 10.142 -4.394 1.00 91.38 92 GLU A O 1
ATOM 730 N N . SER A 1 93 ? 0.505 10.399 -6.244 1.00 94.19 93 SER A N 1
ATOM 731 C CA . SER A 1 93 ? -0.541 11.159 -5.547 1.00 94.19 93 SER A CA 1
ATOM 732 C C . SER A 1 93 ? -1.267 10.324 -4.486 1.00 94.19 93 SER A C 1
ATOM 734 O O . SER A 1 93 ? -1.505 10.817 -3.379 1.00 94.19 93 SER A O 1
ATOM 736 N N . SER A 1 94 ? -1.564 9.054 -4.784 1.00 92.56 94 SER A N 1
ATOM 737 C CA . SER A 1 94 ? -2.170 8.122 -3.823 1.00 92.56 94 SER A CA 1
ATOM 738 C C . SER A 1 94 ? -1.239 7.875 -2.637 1.00 92.56 94 SER A C 1
ATOM 740 O O . SER A 1 94 ? -1.672 7.973 -1.488 1.00 92.56 94 SER A O 1
ATOM 742 N N . TRP A 1 95 ? 0.052 7.658 -2.900 1.00 90.00 95 TRP A N 1
ATOM 743 C CA . TRP A 1 95 ? 1.070 7.455 -1.870 1.00 90.00 95 TRP A CA 1
ATOM 744 C C . TRP A 1 95 ? 1.179 8.639 -0.900 1.00 90.00 95 TRP A C 1
ATOM 746 O O . TRP A 1 95 ? 1.092 8.463 0.318 1.00 90.00 95 TRP A O 1
ATOM 756 N N . ILE A 1 96 ? 1.282 9.865 -1.422 1.00 91.31 96 ILE A N 1
ATOM 757 C CA . ILE A 1 96 ? 1.341 11.084 -0.599 1.00 91.31 96 ILE A CA 1
ATOM 758 C C . ILE A 1 96 ? 0.058 11.245 0.227 1.00 91.31 96 ILE A C 1
ATOM 760 O O . ILE A 1 96 ? 0.119 11.546 1.422 1.00 91.31 96 ILE A O 1
ATOM 764 N N . CYS A 1 97 ? -1.110 10.991 -0.372 1.00 93.06 97 CYS A N 1
ATOM 765 C CA . CYS A 1 97 ? -2.388 11.060 0.333 1.00 93.06 97 CYS A CA 1
ATOM 766 C C . CYS A 1 97 ? -2.451 10.064 1.507 1.00 93.06 97 CYS A C 1
ATOM 768 O O . CYS A 1 97 ? -2.878 10.429 2.608 1.00 93.06 97 CYS A O 1
ATOM 770 N N . MET A 1 98 ? -1.963 8.833 1.312 1.00 90.81 98 MET A N 1
ATOM 771 C CA . MET A 1 98 ? -1.883 7.821 2.370 1.00 90.81 98 MET A CA 1
ATOM 772 C C . MET A 1 98 ? -0.982 8.254 3.529 1.00 90.81 98 MET A C 1
ATOM 774 O O . MET A 1 98 ? -1.356 8.062 4.690 1.00 90.81 98 MET A O 1
ATOM 778 N N . ILE A 1 99 ? 0.162 8.886 3.250 1.00 89.88 99 ILE A N 1
ATOM 779 C CA . ILE A 1 99 ? 1.054 9.431 4.288 1.00 89.88 99 ILE A CA 1
ATOM 780 C C . ILE A 1 99 ? 0.321 10.496 5.110 1.00 89.88 99 ILE A C 1
ATOM 782 O O . ILE A 1 99 ? 0.316 10.430 6.342 1.00 89.88 99 ILE A O 1
ATOM 786 N N . CYS A 1 100 ? -0.357 11.441 4.449 1.00 91.50 100 CYS A N 1
ATOM 787 C CA . CYS A 1 100 ? -1.125 12.486 5.127 1.00 91.50 100 CYS A CA 1
ATOM 788 C C . CYS A 1 100 ? -2.229 11.902 6.021 1.00 91.50 100 CYS A C 1
ATOM 790 O O . CYS A 1 100 ? -2.378 12.314 7.172 1.00 91.50 100 CYS A O 1
ATOM 792 N N . LEU A 1 101 ? -2.987 10.916 5.534 1.00 90.81 101 LEU A N 1
ATOM 793 C CA . LEU A 1 101 ? -4.037 10.273 6.328 1.00 90.81 101 LEU A CA 1
ATOM 794 C C . LEU A 1 101 ? -3.477 9.439 7.484 1.00 90.81 101 LEU A C 1
ATOM 796 O O . LEU A 1 101 ? -4.065 9.427 8.565 1.00 90.81 101 LEU A O 1
ATOM 800 N N . THR A 1 102 ? -2.334 8.783 7.293 1.00 89.06 102 THR A N 1
ATOM 801 C CA . THR A 1 102 ? -1.640 8.024 8.345 1.00 89.06 102 THR A CA 1
ATOM 802 C C . THR A 1 102 ? -1.128 8.947 9.448 1.00 89.06 102 THR A C 1
ATOM 804 O O . THR A 1 102 ? -1.237 8.628 10.636 1.00 89.06 102 THR A O 1
ATOM 807 N N . PHE A 1 103 ? -0.635 10.129 9.077 1.00 88.75 103 PHE A N 1
ATOM 808 C CA . PHE A 1 103 ? -0.282 11.174 10.029 1.00 88.75 103 PHE A CA 1
ATOM 809 C C . PHE A 1 103 ? -1.511 11.652 10.813 1.00 88.75 103 PHE A C 1
ATOM 811 O O . PHE A 1 103 ? -1.491 11.656 12.043 1.00 88.75 103 PHE A O 1
ATOM 818 N N . VAL A 1 104 ? -2.617 11.967 10.126 1.00 88.56 104 VAL A N 1
ATOM 819 C CA . VAL A 1 104 ? -3.883 12.360 10.774 1.00 88.56 104 VAL A CA 1
ATOM 820 C C . VAL A 1 104 ? -4.390 11.267 11.718 1.00 88.56 104 VAL A C 1
ATOM 822 O O . VAL A 1 104 ? -4.835 11.574 12.824 1.00 88.56 104 VAL A O 1
ATOM 825 N N . LEU A 1 105 ? -4.290 9.994 11.328 1.00 87.38 105 LEU A N 1
ATOM 826 C CA . LEU A 1 105 ? -4.639 8.858 12.180 1.00 87.38 105 LEU A CA 1
ATOM 827 C C . LEU A 1 105 ? -3.752 8.804 13.432 1.00 87.38 105 LEU A C 1
ATOM 829 O O . LEU A 1 105 ? -4.267 8.626 14.534 1.00 87.38 105 LEU A O 1
ATOM 833 N N . SER A 1 106 ? -2.442 9.001 13.278 1.00 86.94 106 SER A N 1
ATOM 834 C CA . SER A 1 106 ? -1.485 9.012 14.391 1.00 86.94 106 SER A CA 1
ATOM 835 C C . SER A 1 106 ? -1.769 10.153 15.371 1.00 86.94 106 SER A C 1
ATOM 837 O O . SER A 1 106 ? -1.809 9.930 16.579 1.00 86.94 106 SER A O 1
ATOM 839 N N . VAL A 1 107 ? -2.061 11.356 14.864 1.00 85.75 107 VAL A N 1
ATOM 840 C CA . VAL A 1 107 ? -2.450 12.515 15.683 1.00 85.75 107 VAL A CA 1
ATOM 841 C C . VAL A 1 107 ? -3.778 12.272 16.398 1.00 85.75 107 VAL A C 1
ATOM 843 O O . VAL A 1 107 ? -3.872 12.516 17.598 1.00 85.75 107 VAL A O 1
ATOM 846 N N . ASN A 1 108 ? -4.786 11.741 15.698 1.00 84.75 108 ASN A N 1
ATOM 847 C CA . ASN A 1 108 ? -6.083 11.408 16.289 1.00 84.75 108 ASN A CA 1
ATOM 848 C C . ASN A 1 108 ? -5.929 10.437 17.472 1.00 84.75 108 ASN A C 1
ATOM 850 O O . ASN A 1 108 ? -6.591 10.594 18.493 1.00 84.75 108 ASN A O 1
ATOM 854 N N . ARG A 1 109 ? -5.023 9.458 17.362 1.00 82.62 109 ARG A N 1
ATOM 855 C CA . ARG A 1 109 ? -4.733 8.507 18.443 1.00 82.62 109 ARG A CA 1
ATOM 856 C C . ARG A 1 109 ? -3.909 9.112 19.573 1.00 82.62 109 ARG A C 1
ATOM 858 O O . ARG A 1 109 ? -4.153 8.777 20.727 1.00 82.62 109 ARG A O 1
ATOM 865 N N . LEU A 1 110 ? -2.975 10.008 19.262 1.00 81.00 110 LEU A N 1
ATOM 866 C CA . LEU A 1 110 ? -2.192 10.706 20.277 1.00 81.00 110 LEU A CA 1
ATOM 867 C C . LEU A 1 110 ? -3.077 11.629 21.126 1.00 81.00 110 LEU A C 1
ATOM 869 O O . LEU A 1 110 ? -2.906 11.670 22.339 1.00 81.00 110 LEU A O 1
ATOM 873 N N . GLN A 1 111 ? -4.059 12.302 20.518 1.00 74.12 111 GLN A N 1
ATOM 874 C CA . GLN A 1 111 ? -5.016 13.160 21.230 1.00 74.12 111 GLN A CA 1
ATOM 875 C C . GLN A 1 111 ? -5.771 12.401 22.328 1.00 74.12 111 GLN A C 1
ATOM 877 O O . GLN A 1 111 ? -5.841 12.885 23.448 1.00 74.12 111 GLN A O 1
ATOM 882 N N . ILE A 1 112 ? -6.228 11.176 22.047 1.00 73.69 112 ILE A N 1
ATOM 883 C CA . ILE A 1 112 ? -6.927 10.318 23.025 1.00 73.69 112 ILE A CA 1
ATOM 884 C C . ILE A 1 112 ? -6.054 10.017 24.257 1.00 73.69 112 ILE A C 1
ATOM 886 O O . ILE A 1 112 ? -6.562 9.800 25.352 1.00 73.69 112 ILE A O 1
ATOM 890 N N . ILE A 1 113 ? -4.731 9.983 24.088 1.00 71.06 113 ILE A N 1
ATOM 891 C CA . ILE A 1 113 ? -3.780 9.613 25.146 1.00 71.06 113 ILE A CA 1
ATOM 892 C C . ILE A 1 113 ? -3.272 10.843 25.901 1.00 71.06 113 ILE A C 1
ATOM 894 O O . ILE A 1 113 ? -2.963 10.764 27.090 1.00 71.06 113 ILE A O 1
ATOM 898 N N . VAL A 1 114 ? -3.173 11.979 25.210 1.00 69.50 114 VAL A N 1
ATOM 899 C CA . VAL A 1 114 ? -2.587 13.224 25.718 1.00 69.50 114 VAL A CA 1
ATOM 900 C C . VAL A 1 114 ? -3.661 14.193 26.229 1.00 69.50 114 VAL A C 1
ATOM 902 O O . VAL A 1 114 ? -3.384 15.379 26.360 1.00 69.50 114 VAL A O 1
ATOM 905 N N . ASP A 1 115 ? -4.838 13.705 26.636 1.00 57.53 115 ASP A N 1
ATOM 906 C CA . ASP A 1 115 ? -5.836 14.432 27.454 1.00 57.53 115 ASP A CA 1
ATOM 907 C C . ASP A 1 115 ? -5.301 14.762 28.879 1.00 57.53 115 ASP A C 1
ATOM 909 O O . ASP A 1 115 ? -5.932 14.553 29.914 1.00 57.53 115 ASP A O 1
ATOM 913 N N . LYS A 1 116 ? -4.077 15.295 28.944 1.00 55.66 116 LYS A N 1
ATOM 914 C CA . LYS A 1 116 ? -3.512 16.066 30.043 1.00 55.66 116 LYS A CA 1
ATOM 915 C C . LYS A 1 116 ? -3.588 17.552 29.653 1.00 55.66 116 LYS A C 1
ATOM 917 O O . LYS A 1 116 ? -3.182 17.908 28.546 1.00 55.66 116 LYS A O 1
ATOM 922 N N . PRO A 1 117 ? -3.985 18.450 30.571 1.00 57.75 117 PRO A N 1
ATOM 923 C CA . PRO A 1 117 ? -4.394 19.839 30.288 1.00 57.75 117 PRO A CA 1
ATOM 924 C C . PRO A 1 117 ? -3.315 20.780 29.702 1.00 57.75 117 PRO A C 1
ATOM 926 O O . PRO A 1 117 ? -3.567 21.963 29.492 1.00 57.75 117 PRO A O 1
ATOM 929 N N . SER A 1 118 ? -2.099 20.300 29.431 1.00 56.66 118 SER A N 1
ATOM 930 C CA . SER A 1 118 ? -0.988 21.122 28.930 1.00 56.66 118 SER A CA 1
ATOM 931 C C . SER A 1 118 ? -0.967 21.262 27.397 1.00 56.66 118 SER A C 1
ATOM 933 O O . SER A 1 118 ? -0.456 22.253 26.875 1.00 56.66 118 SER A O 1
ATOM 935 N N . LEU A 1 119 ? -1.547 20.311 26.648 1.00 56.75 119 LEU A N 1
ATOM 936 C CA . LEU A 1 119 ? -1.411 20.258 25.181 1.00 56.75 119 LEU A CA 1
ATOM 937 C C . LEU A 1 119 ? -2.548 20.949 24.400 1.00 56.75 119 LEU A C 1
ATOM 939 O O . LEU A 1 119 ? -2.394 21.222 23.207 1.00 56.75 119 LEU A O 1
ATOM 943 N N . GLU A 1 120 ? -3.662 21.286 25.060 1.00 56.16 120 GLU A N 1
ATOM 944 C CA . GLU A 1 120 ? -4.834 21.922 24.431 1.00 56.16 120 GLU A CA 1
ATOM 945 C C . GLU A 1 120 ? -4.497 23.262 23.757 1.00 56.16 120 GLU A C 1
ATOM 947 O O . GLU A 1 120 ? -5.051 23.604 22.711 1.00 56.16 120 GLU A O 1
ATOM 952 N N . LYS A 1 121 ? -3.529 24.008 24.306 1.00 57.66 121 LYS A N 1
ATOM 953 C CA . LYS A 1 121 ? -3.155 25.337 23.799 1.00 57.66 121 LYS A CA 1
ATOM 954 C C . LYS A 1 121 ? -2.422 25.292 22.457 1.00 57.66 121 LYS A C 1
ATOM 956 O O . LYS A 1 121 ? -2.589 26.199 21.649 1.00 57.66 121 LYS A O 1
ATOM 961 N N . CYS A 1 122 ? -1.641 24.242 22.202 1.00 55.06 122 CYS A N 1
ATOM 962 C CA . CYS A 1 122 ? -0.863 24.118 20.966 1.00 55.06 122 CYS A CA 1
ATOM 963 C C . CYS A 1 122 ? -1.734 23.612 19.798 1.00 55.06 122 CYS A C 1
ATOM 965 O O . CYS A 1 122 ? -1.552 24.007 18.649 1.00 55.06 122 CYS A O 1
ATOM 967 N N . PHE A 1 123 ? -2.741 22.783 20.096 1.00 56.00 123 PHE A N 1
ATOM 968 C CA . PHE A 1 123 ? -3.586 22.141 19.084 1.00 56.00 123 PHE A CA 1
ATOM 969 C C . PHE A 1 123 ? -4.856 22.916 18.704 1.00 56.00 123 PHE A C 1
ATOM 971 O O . PHE A 1 123 ? -5.425 22.665 17.635 1.00 56.00 123 PHE A O 1
ATOM 978 N N . ALA A 1 124 ? -5.269 23.903 19.508 1.00 55.66 124 ALA A N 1
ATOM 979 C CA . ALA A 1 124 ? -6.393 24.795 19.202 1.00 55.66 124 ALA A CA 1
ATOM 980 C C . ALA A 1 124 ? -6.247 25.536 17.853 1.00 55.66 124 ALA A C 1
ATOM 982 O O . ALA A 1 124 ? -7.244 25.965 17.270 1.00 55.66 124 ALA A O 1
ATOM 983 N N . ILE A 1 125 ? -5.021 25.642 17.325 1.00 54.81 125 ILE A N 1
ATOM 984 C CA . ILE A 1 125 ? -4.720 26.269 16.031 1.00 54.81 125 ILE A CA 1
ATOM 985 C C . ILE A 1 125 ? -4.995 25.313 14.854 1.00 54.81 125 ILE A C 1
ATOM 987 O O . ILE A 1 125 ? -5.493 25.753 13.821 1.00 54.81 125 ILE A O 1
ATOM 991 N N . PHE A 1 126 ? -4.753 24.005 15.002 1.00 55.81 126 PHE A N 1
ATOM 992 C CA . PHE A 1 126 ? -4.840 23.045 13.888 1.00 55.81 126 PHE A CA 1
ATOM 993 C C . PHE A 1 126 ? -6.223 22.385 13.731 1.00 55.81 126 PHE A C 1
ATOM 995 O O . PHE A 1 126 ? -6.545 21.869 12.665 1.00 55.81 126 PHE A O 1
ATOM 1002 N N . CYS A 1 127 ? -7.055 22.366 14.780 1.00 53.25 127 CYS A N 1
ATOM 1003 C CA . CYS A 1 127 ? -8.265 21.527 14.834 1.00 53.25 127 CYS A CA 1
ATOM 1004 C C . CYS A 1 127 ? -9.541 22.258 15.284 1.00 53.25 127 CYS A C 1
ATOM 1006 O O . CYS A 1 127 ? -10.473 21.620 15.773 1.00 53.25 127 CYS A O 1
ATOM 1008 N N . LYS A 1 128 ? -9.645 23.578 15.076 1.00 49.97 128 LYS A N 1
ATOM 1009 C CA . LYS A 1 128 ? -10.754 24.411 15.592 1.00 49.97 128 LYS A CA 1
ATOM 1010 C C . LYS A 1 128 ? -12.173 24.024 15.114 1.00 49.97 128 LYS A C 1
ATOM 1012 O O . LYS A 1 128 ? -13.128 24.681 15.509 1.00 49.97 128 LYS A O 1
ATOM 1017 N N . LYS A 1 129 ? -12.377 22.988 14.282 1.00 47.41 129 LYS A N 1
ATOM 1018 C CA . LYS A 1 129 ? -13.703 22.724 13.689 1.00 47.41 129 LYS A CA 1
ATOM 1019 C C . LYS A 1 129 ? -14.341 21.341 13.853 1.00 47.41 129 LYS A C 1
ATOM 1021 O O . LYS A 1 129 ? -15.479 21.223 13.406 1.00 47.41 129 LYS A O 1
ATOM 1026 N N . ARG A 1 130 ? -13.740 20.289 14.444 1.00 48.03 130 ARG A N 1
ATOM 1027 C CA . ARG A 1 130 ? -14.458 18.983 14.411 1.00 48.03 130 ARG A CA 1
ATOM 1028 C C . ARG A 1 130 ? -14.079 17.842 15.366 1.00 48.03 130 ARG A C 1
ATOM 1030 O O . ARG A 1 130 ? -14.160 16.691 14.947 1.00 48.03 130 ARG A O 1
ATOM 1037 N N . ILE A 1 131 ? -13.734 18.086 16.629 1.00 52.97 131 ILE A N 1
ATOM 1038 C CA . ILE A 1 131 ? -13.586 16.988 17.611 1.00 52.97 131 ILE A CA 1
ATOM 1039 C C . ILE A 1 131 ? -14.198 17.422 18.945 1.00 52.97 131 ILE A C 1
ATOM 1041 O O . ILE A 1 131 ? -13.502 17.899 19.825 1.00 52.97 131 ILE A O 1
ATOM 1045 N N . HIS A 1 132 ? -15.522 17.315 19.073 1.00 43.19 132 HIS A N 1
ATOM 1046 C CA . HIS A 1 132 ? -16.244 17.686 20.301 1.00 43.19 132 HIS A CA 1
ATOM 1047 C C . HIS A 1 132 ? -16.861 16.472 21.013 1.00 43.19 132 HIS A C 1
ATOM 1049 O O . HIS A 1 132 ? -17.860 16.598 21.715 1.00 43.19 132 HIS A O 1
ATOM 1055 N N . PHE A 1 133 ? -16.319 15.271 20.789 1.00 44.19 133 PHE A N 1
ATOM 1056 C CA . PHE A 1 133 ? -16.957 14.041 21.256 1.00 44.19 133 PHE A CA 1
ATOM 1057 C C . PHE A 1 133 ? -15.941 12.929 21.539 1.00 44.19 133 PHE A C 1
ATOM 1059 O O . PHE A 1 133 ? -15.859 11.975 20.772 1.00 44.19 133 PHE A O 1
ATOM 1066 N N . MET A 1 134 ? -15.164 13.029 22.621 1.00 48.16 134 MET A N 1
ATOM 1067 C CA . MET A 1 134 ? -14.590 11.838 23.258 1.00 48.16 134 MET A CA 1
ATOM 1068 C C . MET A 1 134 ? -14.691 11.961 24.777 1.00 48.16 134 MET A C 1
ATOM 1070 O O . MET A 1 134 ? -14.210 12.902 25.391 1.00 48.16 134 MET A O 1
ATOM 1074 N N . GLN A 1 135 ? -15.422 11.010 25.344 1.00 47.81 135 GLN A N 1
ATOM 1075 C CA . GLN A 1 135 ? -15.661 10.828 26.764 1.00 47.81 135 GLN A CA 1
ATOM 1076 C C . GLN A 1 135 ? -14.482 10.027 27.335 1.00 47.81 135 GLN A C 1
ATOM 1078 O O . GLN A 1 135 ? -14.092 9.010 26.755 1.00 47.81 135 GLN A O 1
ATOM 1083 N N . THR A 1 136 ? -13.911 10.501 28.438 1.00 46.31 136 THR A N 1
ATOM 1084 C CA . THR A 1 136 ? -12.692 9.994 29.081 1.00 46.31 136 THR A CA 1
ATOM 1085 C C . THR A 1 136 ? -12.920 8.632 29.742 1.00 46.31 136 THR A C 1
ATOM 1087 O O . THR A 1 136 ? -13.199 8.524 30.933 1.00 46.31 136 THR A O 1
ATOM 1090 N N . ASN A 1 137 ? -12.810 7.558 28.963 1.00 54.19 137 ASN A N 1
ATOM 1091 C CA . ASN A 1 137 ? -12.709 6.203 29.502 1.00 54.19 137 ASN A CA 1
ATOM 1092 C C . ASN A 1 137 ? -11.233 5.839 29.740 1.00 54.19 137 ASN A C 1
ATOM 1094 O O . ASN A 1 137 ? -10.366 6.328 29.014 1.00 54.19 137 ASN A O 1
ATOM 1098 N N . PRO A 1 138 ? -10.923 4.985 30.734 1.00 63.50 138 PRO A N 1
ATOM 1099 C CA . PRO A 1 138 ? -9.564 4.500 30.951 1.00 63.50 138 PRO A CA 1
ATOM 1100 C C . PRO A 1 138 ? -9.023 3.856 29.669 1.00 63.50 138 PRO A C 1
ATOM 1102 O O . PRO A 1 138 ? -9.669 2.980 29.090 1.00 63.50 138 PRO A O 1
ATOM 1105 N N . ILE A 1 139 ? -7.840 4.313 29.242 1.00 66.50 139 ILE A N 1
ATOM 1106 C CA . ILE A 1 139 ? -7.173 3.880 28.008 1.00 66.50 139 ILE A CA 1
ATOM 1107 C C . ILE A 1 139 ? -7.037 2.361 28.036 1.00 66.50 139 ILE A C 1
ATOM 1109 O O . ILE A 1 139 ? -6.367 1.789 28.900 1.00 66.50 139 ILE A O 1
ATOM 1113 N N . SER A 1 140 ? -7.679 1.694 27.082 1.00 79.19 140 SER A N 1
ATOM 1114 C CA . SER A 1 140 ? -7.600 0.240 27.003 1.00 79.19 140 SER A CA 1
ATOM 1115 C C . SER A 1 140 ? -6.210 -0.184 26.516 1.00 79.19 140 SER A C 1
ATOM 1117 O O . SER A 1 140 ? -5.596 0.468 25.669 1.00 79.19 140 SER A O 1
ATOM 1119 N N . SER A 1 141 ? -5.709 -1.330 26.983 1.00 79.88 141 SER A N 1
ATOM 1120 C CA . SER A 1 141 ? -4.446 -1.908 26.485 1.00 79.88 141 SER A CA 1
ATOM 1121 C C . SER A 1 141 ? -4.448 -2.129 24.963 1.00 79.88 141 SER A C 1
ATOM 1123 O O . SER A 1 141 ? -3.394 -2.147 24.327 1.00 79.88 141 SER A O 1
ATOM 1125 N N . VAL A 1 142 ? -5.636 -2.255 24.365 1.00 79.44 142 VAL A N 1
ATOM 1126 C CA . VAL A 1 142 ? -5.851 -2.358 22.919 1.00 79.44 142 VAL A CA 1
ATOM 1127 C C . VAL A 1 142 ? -5.538 -1.038 22.212 1.00 79.44 142 VAL A C 1
ATOM 1129 O O . VAL A 1 142 ? -4.883 -1.048 21.174 1.00 79.44 142 VAL A O 1
ATOM 1132 N N . GLU A 1 143 ? -5.947 0.100 22.771 1.00 78.06 143 GLU A N 1
ATOM 1133 C CA . GLU A 1 143 ? -5.681 1.419 22.183 1.00 78.06 143 GLU A CA 1
ATOM 1134 C C . GLU A 1 143 ? -4.192 1.758 22.181 1.00 78.06 143 GLU A C 1
ATOM 1136 O O . GLU A 1 143 ? -3.691 2.257 21.174 1.00 78.06 143 GLU A O 1
ATOM 1141 N N . MET A 1 144 ? -3.468 1.398 23.246 1.00 81.50 144 MET A N 1
ATOM 1142 C CA . MET A 1 144 ? -2.012 1.568 23.303 1.00 81.50 144 MET A CA 1
ATOM 1143 C C . MET A 1 144 ? -1.301 0.763 22.204 1.00 81.50 144 MET A C 1
ATOM 1145 O O . MET A 1 144 ? -0.383 1.266 21.560 1.00 81.50 144 MET A O 1
ATOM 1149 N N . ARG A 1 145 ? -1.743 -0.477 21.940 1.00 84.44 145 ARG A N 1
ATOM 1150 C CA . ARG A 1 145 ? -1.184 -1.307 20.856 1.00 84.44 145 ARG A CA 1
ATOM 1151 C C . ARG A 1 145 ? -1.432 -0.686 19.483 1.00 84.44 145 ARG A C 1
ATOM 1153 O O . ARG A 1 145 ? -0.521 -0.656 18.662 1.00 84.44 145 ARG A O 1
ATOM 1160 N N . ILE A 1 146 ? -2.637 -0.162 19.253 1.00 82.25 146 ILE A N 1
ATOM 1161 C CA . ILE A 1 146 ? -2.995 0.503 17.992 1.00 82.25 146 ILE A CA 1
ATOM 1162 C C . ILE A 1 146 ? -2.186 1.795 17.807 1.00 82.25 146 ILE A C 1
ATOM 1164 O O . ILE A 1 146 ? -1.737 2.064 16.695 1.00 82.25 146 ILE A O 1
ATOM 1168 N N . LEU A 1 147 ? -1.955 2.571 18.874 1.00 84.56 147 LEU A N 1
ATOM 1169 C CA . LEU A 1 147 ? -1.081 3.745 18.815 1.00 84.56 147 LEU A CA 1
ATOM 1170 C C . LEU A 1 147 ? 0.354 3.346 18.455 1.00 84.56 147 LEU A C 1
ATOM 1172 O O . LEU A 1 147 ? 0.941 3.918 17.540 1.00 84.56 147 LEU A O 1
ATOM 1176 N N . ALA A 1 148 ? 0.927 2.375 19.170 1.00 85.25 148 ALA A N 1
ATOM 1177 C CA . ALA A 1 148 ? 2.295 1.930 18.918 1.00 85.25 148 ALA A CA 1
ATOM 1178 C C . ALA A 1 148 ? 2.463 1.463 17.464 1.00 85.25 148 ALA A C 1
ATOM 1180 O O . ALA A 1 148 ? 3.445 1.808 16.810 1.00 85.25 148 ALA A O 1
ATOM 1181 N N . GLN A 1 149 ? 1.462 0.758 16.932 1.00 85.94 149 GLN A N 1
ATOM 1182 C CA . GLN A 1 149 ? 1.418 0.356 15.533 1.00 85.94 149 GLN A CA 1
ATOM 1183 C C . GLN A 1 149 ? 1.374 1.562 14.585 1.00 85.94 149 GLN A C 1
ATOM 1185 O O . GLN A 1 149 ? 2.147 1.592 13.631 1.00 85.94 149 GLN A O 1
ATOM 1190 N N . SER A 1 150 ? 0.502 2.552 14.816 1.00 83.94 150 SER A N 1
ATOM 1191 C CA . SER A 1 150 ? 0.404 3.713 13.922 1.00 83.94 150 SER A CA 1
ATOM 1192 C C . SER A 1 150 ? 1.685 4.544 13.925 1.00 83.94 150 SER A C 1
ATOM 1194 O O . SER A 1 150 ? 2.125 4.977 12.866 1.00 83.94 150 SER A O 1
ATOM 1196 N N . VAL A 1 151 ? 2.323 4.705 15.090 1.00 86.62 151 VAL A N 1
ATOM 1197 C CA . VAL A 1 151 ? 3.620 5.387 15.215 1.00 86.62 151 VAL A CA 1
ATOM 1198 C C . VAL A 1 151 ? 4.714 4.609 14.490 1.00 86.62 151 VAL A C 1
ATOM 1200 O O . VAL A 1 151 ? 5.450 5.198 13.707 1.00 86.62 151 VAL A O 1
ATOM 1203 N N . ALA A 1 152 ? 4.809 3.292 14.696 1.00 87.25 152 ALA A N 1
ATOM 1204 C CA . ALA A 1 152 ? 5.796 2.464 14.007 1.00 87.25 152 ALA A CA 1
ATOM 1205 C C . ALA A 1 152 ? 5.612 2.519 12.483 1.00 87.25 152 ALA A C 1
ATOM 1207 O O . ALA A 1 152 ? 6.582 2.689 11.751 1.00 87.25 152 ALA A O 1
ATOM 1208 N N . LEU A 1 153 ? 4.365 2.442 12.013 1.00 86.12 153 LEU A N 1
ATOM 1209 C CA . LEU A 1 153 ? 4.023 2.497 10.597 1.00 86.12 153 LEU A CA 1
ATOM 1210 C C . LEU A 1 153 ? 4.328 3.867 9.988 1.00 86.12 153 LEU A C 1
ATOM 1212 O O . LEU A 1 153 ? 4.902 3.942 8.904 1.00 86.12 153 LEU A O 1
ATOM 1216 N N . PHE A 1 154 ? 4.002 4.947 10.698 1.00 88.00 154 PHE A N 1
ATOM 1217 C CA . PHE A 1 154 ? 4.324 6.305 10.276 1.00 88.00 154 PHE A CA 1
ATOM 1218 C C . PHE A 1 154 ? 5.839 6.530 10.201 1.00 88.00 154 PHE A C 1
ATOM 1220 O O . PHE A 1 154 ? 6.331 7.011 9.181 1.00 88.00 154 PHE A O 1
ATOM 1227 N N . THR A 1 155 ? 6.589 6.133 11.233 1.00 89.06 155 THR A N 1
ATOM 1228 C CA . THR A 1 155 ? 8.056 6.242 11.258 1.00 89.06 155 THR A CA 1
ATOM 1229 C C . THR A 1 155 ? 8.681 5.431 10.131 1.00 89.06 155 THR A C 1
ATOM 1231 O O . THR A 1 155 ? 9.515 5.949 9.395 1.00 89.06 155 THR A O 1
ATOM 1234 N N . PHE A 1 156 ? 8.241 4.186 9.947 1.00 88.88 156 PHE A N 1
ATOM 1235 C CA . PHE A 1 156 ? 8.732 3.326 8.878 1.00 88.88 156 PHE A CA 1
ATOM 1236 C C . PHE A 1 156 ? 8.456 3.927 7.496 1.00 88.88 156 PHE A C 1
ATOM 1238 O O . PHE A 1 156 ? 9.378 4.068 6.700 1.00 88.88 156 PHE A O 1
ATOM 1245 N N . THR A 1 157 ? 7.227 4.384 7.245 1.00 88.25 157 THR A N 1
ATOM 1246 C CA . THR A 1 157 ? 6.851 5.031 5.977 1.00 88.25 157 THR A CA 1
ATOM 1247 C C . THR A 1 157 ? 7.663 6.301 5.734 1.00 88.25 157 THR A C 1
ATOM 1249 O O . THR A 1 157 ? 8.138 6.526 4.625 1.00 88.25 157 THR A O 1
ATOM 1252 N N . THR A 1 158 ? 7.883 7.107 6.776 1.00 89.44 158 THR A N 1
ATOM 1253 C CA . THR A 1 158 ? 8.701 8.325 6.699 1.00 89.44 158 THR A CA 1
ATOM 1254 C C . THR A 1 158 ? 10.143 7.998 6.323 1.00 89.44 158 THR A C 1
ATOM 1256 O O . THR A 1 158 ? 10.715 8.679 5.478 1.00 89.44 158 THR A O 1
ATOM 1259 N N . ILE A 1 159 ? 10.719 6.931 6.886 1.00 91.38 159 ILE A N 1
ATOM 1260 C CA . ILE A 1 159 ? 12.056 6.454 6.512 1.00 91.38 159 ILE A CA 1
ATOM 1261 C C . ILE A 1 159 ? 12.066 5.952 5.060 1.00 91.38 159 ILE A C 1
ATOM 1263 O O . ILE A 1 159 ? 12.966 6.339 4.319 1.00 91.38 159 ILE A O 1
ATOM 1267 N N . CYS A 1 160 ? 11.073 5.155 4.626 1.00 90.25 160 CYS A N 1
ATOM 1268 C CA . CYS A 1 160 ? 10.982 4.688 3.231 1.00 90.25 160 CYS A CA 1
ATOM 1269 C C . CYS A 1 160 ? 10.958 5.893 2.265 1.00 90.25 160 CYS A C 1
ATOM 1271 O O . CYS A 1 160 ? 11.725 5.933 1.310 1.00 90.25 160 CYS A O 1
ATOM 1273 N N . VAL A 1 161 ? 10.127 6.904 2.546 1.00 89.38 161 VAL A N 1
ATOM 1274 C CA . VAL A 1 161 ? 9.985 8.125 1.728 1.00 89.38 161 VAL A CA 1
ATOM 1275 C C . VAL A 1 161 ? 11.248 8.976 1.749 1.00 89.38 161 VAL A C 1
ATOM 1277 O O . VAL A 1 161 ? 11.646 9.510 0.721 1.00 89.38 161 VAL A O 1
ATOM 1280 N N . PHE A 1 162 ? 11.896 9.099 2.907 1.00 92.00 162 PHE A N 1
ATOM 1281 C CA . PHE A 1 162 ? 13.164 9.808 3.021 1.00 92.00 162 PHE A CA 1
ATOM 1282 C C . PHE A 1 162 ? 14.235 9.147 2.148 1.00 92.00 162 PHE A C 1
ATOM 1284 O O . PHE A 1 162 ? 14.904 9.829 1.376 1.00 92.00 162 PHE A O 1
ATOM 1291 N N . LEU A 1 163 ? 14.368 7.820 2.218 1.00 91.19 163 LEU A N 1
ATOM 1292 C CA . LEU A 1 163 ? 15.310 7.076 1.382 1.00 91.19 163 LEU A CA 1
ATOM 1293 C C . LEU A 1 163 ? 14.974 7.194 -0.106 1.00 91.19 163 LEU A C 1
ATOM 1295 O O . LEU A 1 163 ? 15.887 7.334 -0.915 1.00 91.19 163 LEU A O 1
ATOM 1299 N N . ASP A 1 164 ? 13.688 7.184 -0.459 1.00 88.88 164 ASP A N 1
ATOM 1300 C CA . ASP A 1 164 ? 13.235 7.358 -1.839 1.00 88.88 164 ASP A CA 1
ATOM 1301 C C . ASP A 1 164 ? 13.554 8.767 -2.361 1.00 88.88 164 ASP A C 1
ATOM 1303 O O . ASP A 1 164 ? 14.088 8.914 -3.453 1.00 88.88 164 ASP A O 1
ATOM 1307 N N . PHE A 1 165 ? 13.345 9.814 -1.561 1.00 90.56 165 PHE A N 1
ATOM 1308 C CA . PHE A 1 165 ? 13.635 11.193 -1.962 1.00 90.56 165 PHE A CA 1
ATOM 1309 C C . PHE A 1 165 ? 15.140 11.483 -2.052 1.00 90.56 165 PHE A C 1
ATOM 1311 O O . PHE A 1 165 ? 15.609 12.121 -2.994 1.00 90.56 165 PHE A O 1
ATOM 1318 N N . PHE A 1 166 ? 15.918 10.998 -1.083 1.00 92.25 166 PHE A N 1
ATOM 1319 C CA . PHE A 1 166 ? 17.361 11.229 -1.015 1.00 92.25 166 PHE A CA 1
ATOM 1320 C C . PHE A 1 166 ? 18.188 10.163 -1.743 1.00 92.25 166 PHE A C 1
ATOM 1322 O O . PHE A 1 166 ? 19.418 10.189 -1.643 1.00 92.25 166 PHE A O 1
ATOM 1329 N N . ASN A 1 167 ? 17.559 9.262 -2.512 1.00 92.69 167 ASN A N 1
ATOM 1330 C CA . ASN A 1 167 ? 18.263 8.174 -3.197 1.00 92.69 167 ASN A CA 1
ATOM 1331 C C . ASN A 1 167 ? 19.420 8.680 -4.066 1.00 92.69 167 ASN A C 1
ATOM 1333 O O . ASN A 1 167 ? 20.496 8.090 -4.054 1.00 92.69 167 ASN A O 1
ATOM 1337 N N . PHE A 1 168 ? 19.219 9.817 -4.738 1.00 90.56 168 PHE A N 1
ATOM 1338 C CA . PHE A 1 168 ? 20.189 10.393 -5.662 1.00 90.56 168 PHE A CA 1
ATOM 1339 C C . PHE A 1 168 ? 21.450 10.899 -4.951 1.00 90.56 168 PHE A C 1
ATOM 1341 O O . PHE A 1 168 ? 22.530 10.908 -5.534 1.00 90.56 168 PHE A O 1
ATOM 1348 N N . TYR A 1 169 ? 21.312 11.318 -3.691 1.00 94.38 169 TYR A N 1
ATOM 1349 C CA . TYR A 1 169 ? 22.404 11.880 -2.901 1.00 94.38 169 TYR A CA 1
ATOM 1350 C C . TYR A 1 169 ? 23.093 10.835 -2.018 1.00 94.38 169 TYR A C 1
ATOM 1352 O O . TYR A 1 169 ? 24.290 10.947 -1.770 1.00 94.38 169 TYR A O 1
ATOM 1360 N N . LEU A 1 170 ? 22.345 9.848 -1.516 1.00 94.12 170 LEU A N 1
ATOM 1361 C CA . LEU A 1 170 ? 22.831 8.902 -0.507 1.00 94.12 170 LEU A CA 1
ATOM 1362 C C . LEU A 1 170 ? 23.301 7.569 -1.086 1.00 94.12 170 LEU A C 1
ATOM 1364 O O . LEU A 1 170 ? 24.160 6.922 -0.488 1.00 94.12 170 LEU A O 1
ATOM 1368 N N . LEU A 1 171 ? 22.717 7.121 -2.198 1.00 93.38 171 LEU A N 1
ATOM 1369 C CA . LEU A 1 171 ? 22.926 5.772 -2.712 1.00 93.38 171 LEU A CA 1
ATOM 1370 C C . LEU A 1 171 ? 23.640 5.812 -4.068 1.00 93.38 171 LEU A C 1
ATOM 1372 O O . LEU A 1 171 ? 23.398 6.709 -4.876 1.00 93.38 171 LEU A O 1
ATOM 1376 N N . PRO A 1 172 ? 24.518 4.835 -4.359 1.00 93.75 172 PRO A N 1
ATOM 1377 C CA . PRO A 1 172 ? 25.189 4.785 -5.648 1.00 93.75 172 PRO A CA 1
ATOM 1378 C C . PRO A 1 172 ? 24.145 4.569 -6.761 1.00 93.75 172 PRO A C 1
ATOM 1380 O O . PRO A 1 172 ? 23.235 3.748 -6.576 1.00 93.75 172 PRO A O 1
ATOM 1383 N N . PRO A 1 173 ? 24.261 5.247 -7.920 1.00 92.62 173 PRO A N 1
ATOM 1384 C CA . PRO A 1 173 ? 23.291 5.174 -9.014 1.00 92.62 173 PRO A CA 1
ATOM 1385 C C . PRO A 1 173 ? 23.453 3.865 -9.801 1.00 92.62 173 PRO A C 1
ATOM 1387 O O . PRO A 1 173 ? 23.864 3.839 -10.960 1.00 92.62 173 PRO A O 1
ATOM 1390 N N . THR A 1 174 ? 23.161 2.745 -9.145 1.00 92.44 174 THR A N 1
ATOM 1391 C CA . THR A 1 174 ? 23.186 1.408 -9.739 1.00 92.44 174 THR A CA 1
ATOM 1392 C C . THR A 1 174 ? 21.764 0.928 -10.003 1.00 92.44 174 THR A C 1
ATOM 1394 O O . THR A 1 174 ? 20.831 1.279 -9.283 1.00 92.44 174 THR A O 1
ATOM 1397 N N . LYS A 1 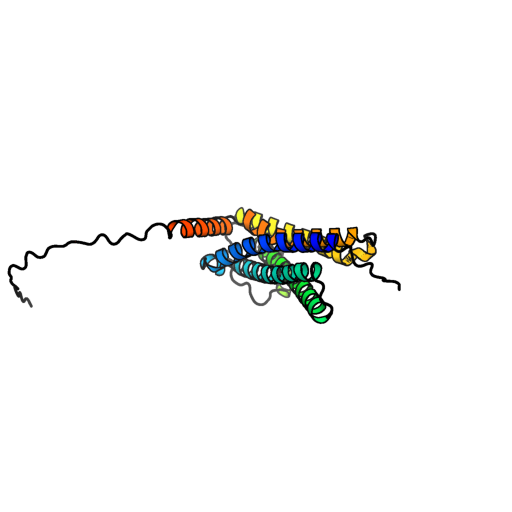175 ? 21.587 0.065 -11.009 1.00 86.88 175 LYS A N 1
ATOM 1398 C CA . LYS A 1 175 ? 20.288 -0.570 -11.301 1.00 86.88 175 LYS A CA 1
ATOM 1399 C C . LYS A 1 175 ? 19.725 -1.314 -10.078 1.00 86.88 175 LYS A C 1
ATOM 1401 O O . LYS A 1 175 ? 18.524 -1.272 -9.826 1.00 86.88 175 LYS A O 1
ATOM 1406 N N . TRP A 1 176 ? 20.607 -1.929 -9.289 1.00 88.06 176 TRP A N 1
ATOM 1407 C CA . TRP A 1 176 ? 20.261 -2.642 -8.059 1.00 88.06 176 TRP A CA 1
ATOM 1408 C C . TRP A 1 176 ? 19.724 -1.721 -6.971 1.00 88.06 176 TRP A C 1
ATOM 1410 O O . TRP A 1 176 ? 18.796 -2.103 -6.271 1.00 88.06 176 TRP A O 1
ATOM 1420 N N . THR A 1 177 ? 20.244 -0.498 -6.866 1.00 90.88 177 THR A N 1
ATOM 1421 C CA . THR A 1 177 ? 19.729 0.506 -5.928 1.00 90.88 177 THR A CA 1
ATOM 1422 C C . THR A 1 177 ? 18.254 0.797 -6.204 1.00 90.88 177 THR A C 1
ATOM 1424 O O . THR A 1 177 ? 17.435 0.717 -5.291 1.00 90.88 177 THR A O 1
ATOM 1427 N N . TYR A 1 178 ? 17.893 1.060 -7.465 1.00 88.12 178 TYR A N 1
ATOM 1428 C CA . TYR A 1 178 ? 16.503 1.324 -7.849 1.00 88.12 178 TYR A CA 1
ATOM 1429 C C . TYR A 1 178 ? 15.604 0.106 -7.633 1.00 88.12 178 TYR A C 1
ATOM 1431 O O . TYR A 1 178 ? 14.502 0.246 -7.102 1.00 88.12 178 TYR A O 1
ATOM 1439 N N . LEU A 1 179 ? 16.080 -1.096 -7.975 1.00 88.12 179 LEU A N 1
ATOM 1440 C CA . LEU A 1 179 ? 15.338 -2.328 -7.716 1.00 88.12 179 LEU A CA 1
ATOM 1441 C C . LEU A 1 179 ? 15.085 -2.523 -6.212 1.00 88.12 179 LEU A C 1
ATOM 1443 O O . LEU A 1 179 ? 13.948 -2.760 -5.813 1.00 88.12 179 LEU A O 1
ATOM 1447 N N . CYS A 1 180 ? 16.114 -2.367 -5.376 1.00 91.94 180 CYS A N 1
ATOM 1448 C CA . CYS A 1 180 ? 16.002 -2.480 -3.923 1.00 91.94 180 CYS A CA 1
ATOM 1449 C C . CYS A 1 180 ? 15.028 -1.453 -3.344 1.00 91.94 180 CYS A C 1
ATOM 1451 O O . CYS A 1 180 ? 14.177 -1.824 -2.542 1.00 91.94 180 CYS A O 1
ATOM 1453 N N . LEU A 1 181 ? 15.101 -0.187 -3.768 1.00 91.00 181 LEU A N 1
ATOM 1454 C CA . LEU A 1 181 ? 14.163 0.850 -3.325 1.00 91.00 181 LEU A CA 1
ATOM 1455 C C . LEU A 1 181 ? 12.726 0.525 -3.731 1.00 91.00 181 LEU A C 1
ATOM 1457 O O . LEU A 1 181 ? 11.814 0.676 -2.922 1.00 91.00 181 LEU A O 1
ATOM 1461 N N . THR A 1 182 ? 12.527 0.005 -4.942 1.00 89.75 182 THR A N 1
ATOM 1462 C CA . THR A 1 182 ? 11.195 -0.389 -5.416 1.00 89.75 182 THR A CA 1
ATOM 1463 C C . THR A 1 182 ? 10.654 -1.574 -4.610 1.00 89.75 182 THR A C 1
ATOM 1465 O O . THR A 1 182 ? 9.496 -1.558 -4.203 1.00 89.75 182 THR A O 1
ATOM 1468 N N . ILE A 1 183 ? 11.489 -2.572 -4.298 1.00 90.88 183 ILE A N 1
ATOM 1469 C CA . ILE A 1 183 ? 11.114 -3.703 -3.431 1.00 90.88 183 ILE A CA 1
ATOM 1470 C C . ILE A 1 183 ? 10.790 -3.219 -2.015 1.00 90.88 183 ILE A C 1
ATOM 1472 O O . ILE A 1 183 ? 9.772 -3.619 -1.456 1.00 90.88 183 ILE A O 1
ATOM 1476 N N . VAL A 1 184 ? 11.617 -2.343 -1.436 1.00 91.31 184 VAL A N 1
ATOM 1477 C CA . VAL A 1 184 ? 11.364 -1.755 -0.113 1.00 91.31 184 VAL A CA 1
ATOM 1478 C C . VAL A 1 184 ? 10.032 -1.019 -0.125 1.00 91.31 184 VAL A C 1
ATOM 1480 O O . VAL A 1 184 ? 9.198 -1.284 0.734 1.00 91.31 184 VAL A O 1
ATOM 1483 N N . ARG A 1 185 ? 9.774 -0.176 -1.130 1.00 89.75 185 ARG A N 1
ATOM 1484 C CA . ARG A 1 185 ? 8.493 0.522 -1.300 1.00 89.75 185 ARG A CA 1
ATOM 1485 C C . ARG A 1 185 ? 7.318 -0.454 -1.406 1.00 89.75 185 ARG A C 1
ATOM 1487 O O . ARG A 1 185 ? 6.281 -0.222 -0.779 1.00 89.75 185 ARG A O 1
ATOM 1494 N N . GLN A 1 186 ? 7.486 -1.563 -2.125 1.00 90.62 186 GLN A N 1
ATOM 1495 C CA . GLN A 1 186 ? 6.458 -2.597 -2.238 1.00 90.62 186 GLN A CA 1
ATOM 1496 C C . GLN A 1 186 ? 6.164 -3.259 -0.891 1.00 90.62 186 GLN A C 1
ATOM 1498 O O . GLN A 1 186 ? 5.008 -3.384 -0.492 1.00 90.62 186 GLN A O 1
ATOM 1503 N N . ILE A 1 187 ? 7.210 -3.601 -0.138 1.00 90.81 187 ILE A N 1
ATOM 1504 C CA . ILE A 1 187 ? 7.083 -4.132 1.220 1.00 90.81 187 ILE A CA 1
ATOM 1505 C C . ILE A 1 187 ? 6.403 -3.103 2.133 1.00 90.81 187 ILE A C 1
ATOM 1507 O O . ILE A 1 187 ? 5.505 -3.483 2.882 1.00 90.81 187 ILE A O 1
ATOM 1511 N N . CYS A 1 188 ? 6.762 -1.811 2.049 1.00 89.94 188 CYS A N 1
ATOM 1512 C CA . CYS A 1 188 ? 6.126 -0.760 2.853 1.00 89.94 188 CYS A CA 1
ATOM 1513 C C . CYS A 1 188 ? 4.618 -0.675 2.554 1.00 89.94 188 CYS A C 1
ATOM 1515 O O . CYS A 1 188 ? 3.831 -0.575 3.492 1.00 89.94 188 CYS A O 1
ATOM 1517 N N . THR A 1 189 ? 4.216 -0.808 1.287 1.00 88.50 189 THR A N 1
ATOM 1518 C CA . THR A 1 189 ? 2.802 -0.817 0.866 1.00 88.50 189 THR A CA 1
ATOM 1519 C C . THR A 1 189 ? 2.066 -2.033 1.436 1.00 88.50 189 THR A C 1
ATOM 1521 O O . THR A 1 189 ? 1.083 -1.897 2.160 1.00 88.50 189 THR A O 1
ATOM 1524 N N . VAL A 1 190 ? 2.598 -3.240 1.218 1.00 90.06 190 VAL A N 1
ATOM 1525 C CA . VAL A 1 190 ? 1.960 -4.493 1.658 1.00 90.06 190 VAL A CA 1
ATOM 1526 C C . VAL A 1 190 ? 1.927 -4.615 3.185 1.00 90.06 190 VAL A C 1
ATOM 1528 O O . VAL A 1 190 ? 0.988 -5.178 3.742 1.00 90.06 190 VAL A O 1
ATOM 1531 N N . MET A 1 191 ? 2.904 -4.066 3.910 1.00 89.56 191 MET A N 1
ATOM 1532 C CA . MET A 1 191 ? 2.924 -4.143 5.372 1.00 89.56 191 MET A CA 1
ATOM 1533 C C . MET A 1 191 ? 1.724 -3.450 6.030 1.00 89.56 191 MET A C 1
ATOM 1535 O O . MET A 1 191 ? 1.301 -3.886 7.100 1.00 89.56 191 MET A O 1
ATOM 1539 N N . ILE A 1 192 ? 1.138 -2.417 5.420 1.00 86.19 192 ILE A N 1
ATOM 1540 C CA . ILE A 1 192 ? 0.027 -1.653 6.010 1.00 86.19 192 ILE A CA 1
ATOM 1541 C C . ILE A 1 192 ? -1.195 -2.536 6.326 1.00 86.19 192 ILE A C 1
ATOM 1543 O O . ILE A 1 192 ? -1.584 -2.615 7.503 1.00 86.19 192 ILE A O 1
ATOM 1547 N N . PRO A 1 193 ? -1.799 -3.244 5.353 1.00 83.81 193 PRO A N 1
ATOM 1548 C CA . PRO A 1 193 ? -2.927 -4.132 5.622 1.00 83.81 193 PRO A CA 1
ATOM 1549 C C . PRO A 1 193 ? -2.561 -5.284 6.557 1.00 83.81 193 PRO A C 1
ATOM 1551 O O . PRO A 1 193 ? -3.365 -5.649 7.419 1.00 83.81 193 PRO A O 1
ATOM 1554 N N . PHE A 1 194 ? -1.348 -5.831 6.435 1.00 87.31 194 PHE A N 1
ATOM 1555 C CA . PHE A 1 194 ? -0.884 -6.923 7.291 1.00 87.31 194 PHE A CA 1
ATOM 1556 C C . PHE A 1 194 ? -0.798 -6.504 8.758 1.00 87.31 194 PHE A C 1
ATOM 1558 O O . PHE A 1 194 ? -1.341 -7.189 9.626 1.00 87.31 194 PHE A O 1
ATOM 1565 N N . LEU A 1 195 ? -0.185 -5.355 9.048 1.00 86.25 195 LEU A N 1
ATOM 1566 C CA . LEU A 1 195 ? -0.113 -4.824 10.407 1.00 86.25 195 LEU A CA 1
ATOM 1567 C C . LEU A 1 195 ? -1.525 -4.549 10.946 1.00 86.25 195 LEU A C 1
ATOM 1569 O O . LEU A 1 195 ? -1.834 -4.933 12.075 1.00 86.25 195 LEU A O 1
ATOM 1573 N N . ASN A 1 196 ? -2.416 -3.974 10.130 1.00 83.06 196 ASN A N 1
ATOM 1574 C CA . ASN A 1 196 ? -3.804 -3.735 10.534 1.00 83.06 196 ASN A CA 1
ATOM 1575 C C . ASN A 1 196 ? -4.531 -5.027 10.924 1.00 83.06 196 ASN A C 1
ATOM 1577 O O . ASN A 1 196 ? -5.252 -5.038 11.920 1.00 83.06 196 ASN A O 1
ATOM 1581 N N . LEU A 1 197 ? -4.320 -6.124 10.198 1.00 84.75 197 LEU A N 1
ATOM 1582 C CA . LEU A 1 197 ? -4.933 -7.413 10.513 1.00 84.75 197 LEU A CA 1
ATOM 1583 C C . LEU A 1 197 ? -4.321 -8.073 11.763 1.00 84.75 197 LEU A C 1
ATOM 1585 O O . LEU A 1 197 ? -5.046 -8.651 12.576 1.00 84.75 197 LEU A O 1
ATOM 1589 N N . ILE A 1 198 ? -2.996 -7.993 11.922 1.00 86.56 198 ILE A N 1
ATOM 1590 C CA . ILE A 1 198 ? -2.262 -8.621 13.031 1.00 86.56 198 ILE A CA 1
ATOM 1591 C C . ILE A 1 198 ? -2.619 -7.964 14.365 1.00 86.56 198 ILE A C 1
ATOM 1593 O O . ILE A 1 198 ? -2.888 -8.661 15.347 1.00 86.56 198 ILE A O 1
ATOM 1597 N N . PHE A 1 199 ? -2.640 -6.632 14.406 1.00 84.19 199 PHE A N 1
ATOM 1598 C CA . PHE A 1 199 ? -2.816 -5.884 15.649 1.00 84.19 199 PHE A CA 1
ATOM 1599 C C . PHE A 1 199 ? -4.281 -5.595 15.981 1.00 84.19 199 PHE A C 1
ATOM 1601 O O . PHE A 1 199 ? -4.629 -5.476 17.161 1.00 84.19 199 PHE A O 1
ATOM 1608 N N . ASN A 1 200 ? -5.169 -5.526 14.983 1.00 85.00 200 ASN A N 1
ATOM 1609 C CA . ASN A 1 200 ? -6.585 -5.283 15.223 1.00 85.00 200 ASN A CA 1
ATOM 1610 C C . ASN A 1 200 ? -7.369 -6.593 15.393 1.00 85.00 200 ASN A C 1
ATOM 1612 O O . ASN A 1 200 ? -8.016 -7.104 14.474 1.00 85.00 200 ASN A O 1
ATOM 1616 N N . ASN A 1 201 ? -7.376 -7.099 16.630 1.00 87.50 201 ASN A N 1
ATOM 1617 C CA . ASN A 1 201 ? -8.145 -8.286 17.011 1.00 87.50 201 ASN A CA 1
ATOM 1618 C C . ASN A 1 201 ? -9.637 -8.187 16.646 1.00 87.50 201 ASN A C 1
ATOM 1620 O O . ASN A 1 201 ? -10.250 -9.213 16.341 1.00 87.50 201 ASN A O 1
ATOM 1624 N N . ALA A 1 202 ? -10.229 -6.986 16.663 1.00 86.94 202 ALA A N 1
ATOM 1625 C CA . ALA A 1 202 ? -11.634 -6.805 16.310 1.00 86.94 202 ALA A CA 1
ATOM 1626 C C . ALA A 1 202 ? -11.864 -7.069 14.815 1.00 86.94 202 ALA A C 1
ATOM 1628 O O . ALA A 1 202 ? -12.744 -7.859 14.473 1.00 86.94 202 ALA A O 1
ATOM 1629 N N . ILE A 1 203 ? -11.026 -6.495 13.939 1.00 86.69 203 ILE A N 1
ATOM 1630 C CA . ILE A 1 203 ? -11.068 -6.762 12.491 1.00 86.69 203 ILE A CA 1
ATOM 1631 C C . ILE A 1 203 ? -10.845 -8.249 12.227 1.00 86.69 203 ILE A C 1
ATOM 1633 O O . ILE A 1 203 ? -11.636 -8.866 11.518 1.00 86.69 203 ILE A O 1
ATOM 1637 N N . ARG A 1 204 ? -9.824 -8.854 12.846 1.00 90.75 204 ARG A N 1
ATOM 1638 C CA . ARG A 1 204 ? -9.493 -10.271 12.644 1.00 90.75 204 ARG A CA 1
ATOM 1639 C C . ARG A 1 204 ? -10.644 -11.198 13.027 1.00 90.75 204 ARG A C 1
ATOM 1641 O O . ARG A 1 204 ? -11.010 -12.080 12.258 1.00 90.75 204 ARG A O 1
ATOM 1648 N N . THR A 1 205 ? -11.244 -10.981 14.195 1.00 90.81 205 THR A N 1
ATOM 1649 C CA . THR A 1 205 ? -12.370 -11.802 14.670 1.00 90.81 205 THR A CA 1
ATOM 1650 C C . THR A 1 205 ? -13.566 -11.686 13.726 1.00 90.81 205 THR A C 1
ATOM 1652 O O . THR A 1 205 ? -14.213 -12.685 13.414 1.00 90.81 205 THR A O 1
ATOM 1655 N N . LYS A 1 206 ? -13.834 -10.478 13.217 1.00 88.81 206 LYS A N 1
ATOM 1656 C CA . LYS A 1 206 ? -14.923 -10.230 12.267 1.00 88.81 206 LYS A CA 1
ATOM 1657 C C . LYS A 1 206 ? -14.651 -10.863 10.907 1.00 88.81 206 LYS A C 1
ATOM 1659 O O . LYS A 1 206 ? -15.525 -11.565 10.402 1.00 88.81 206 LYS A O 1
ATOM 1664 N N . ALA A 1 207 ? -13.444 -10.703 10.371 1.00 87.88 207 ALA A N 1
ATOM 1665 C CA . ALA A 1 207 ? -13.017 -11.332 9.126 1.00 87.88 207 ALA A CA 1
ATOM 1666 C C . ALA A 1 207 ? -13.155 -12.862 9.199 1.00 87.88 207 ALA A C 1
ATOM 1668 O O . ALA A 1 207 ? -13.808 -13.461 8.349 1.00 87.88 207 ALA A O 1
ATOM 1669 N N . ILE A 1 208 ? -12.651 -13.494 10.266 1.00 89.81 208 ILE A N 1
ATOM 1670 C CA . ILE A 1 208 ? -12.789 -14.944 10.476 1.00 89.81 208 ILE A CA 1
ATOM 1671 C C . ILE A 1 208 ? -14.266 -15.344 10.581 1.00 89.81 208 ILE A C 1
ATOM 1673 O O . ILE A 1 208 ? -14.685 -16.315 9.955 1.00 89.81 208 ILE A O 1
ATOM 1677 N N . SER A 1 209 ? -15.085 -14.584 11.318 1.00 89.81 209 SER A N 1
ATOM 1678 C CA . SER A 1 209 ? -16.518 -14.883 11.439 1.00 89.81 209 SER A CA 1
ATOM 1679 C C . SER A 1 209 ? -17.248 -14.828 10.093 1.00 89.81 209 SER A C 1
ATOM 1681 O O . SER A 1 209 ? -18.161 -15.618 9.861 1.00 89.81 209 SER A O 1
ATOM 1683 N N . PHE A 1 210 ? -16.817 -13.945 9.188 1.00 85.88 210 PHE A N 1
ATOM 1684 C CA . PHE A 1 210 ? -17.361 -13.833 7.840 1.00 85.88 210 PHE A CA 1
ATOM 1685 C C . PHE A 1 210 ? -17.011 -15.062 6.992 1.00 85.88 210 PHE A C 1
ATOM 1687 O O . PHE A 1 210 ? -17.908 -15.677 6.412 1.00 85.88 210 PHE A O 1
ATOM 1694 N N . PHE A 1 211 ? -15.746 -15.490 7.001 1.00 87.00 211 PHE A N 1
ATOM 1695 C CA . PHE A 1 211 ? -15.311 -16.704 6.301 1.00 87.00 211 PHE A CA 1
ATOM 1696 C C . PHE A 1 211 ? -15.992 -17.973 6.837 1.00 87.00 211 PHE A C 1
ATOM 1698 O O . PHE A 1 211 ? -16.472 -18.807 6.063 1.00 87.00 211 PHE A O 1
ATOM 1705 N N . LEU A 1 212 ? -16.113 -18.098 8.162 1.00 89.50 212 LEU A N 1
ATOM 1706 C CA . LEU A 1 212 ? -16.789 -19.235 8.792 1.00 89.50 212 LEU A CA 1
ATOM 1707 C C . LEU A 1 212 ? -18.296 -19.246 8.513 1.00 89.50 212 LEU A C 1
ATOM 1709 O O . LEU A 1 212 ? -18.873 -20.313 8.311 1.00 89.50 212 LEU A O 1
ATOM 1713 N N . LYS A 1 213 ? -18.951 -18.077 8.484 1.00 88.12 213 LYS A N 1
ATOM 1714 C CA . LYS A 1 213 ? -20.382 -17.980 8.165 1.00 88.12 213 LYS A CA 1
ATOM 1715 C C . LYS A 1 213 ? -20.651 -18.317 6.700 1.00 88.12 213 LYS A C 1
ATOM 1717 O O . LYS A 1 213 ? -21.594 -19.054 6.436 1.00 88.12 213 LYS A O 1
ATOM 1722 N N . SER A 1 214 ? -19.806 -17.843 5.782 1.00 83.12 214 SER A N 1
ATOM 1723 C CA . SER A 1 214 ? -19.888 -18.187 4.356 1.00 83.12 214 SER A CA 1
ATOM 1724 C C . SER A 1 214 ? -19.815 -19.705 4.138 1.00 83.12 214 SER A C 1
ATOM 1726 O O . SER A 1 214 ? -20.598 -20.267 3.381 1.00 83.12 214 SER A O 1
ATOM 1728 N N . SER A 1 215 ? -18.974 -20.396 4.916 1.00 81.19 215 SER A N 1
ATOM 1729 C CA . SER A 1 215 ? -18.813 -21.855 4.828 1.00 81.19 215 SER A CA 1
ATOM 1730 C C . SER A 1 215 ? -20.054 -22.656 5.258 1.00 81.19 215 SER A C 1
ATOM 1732 O O . SER A 1 215 ? -20.230 -23.786 4.815 1.00 81.19 215 SER A O 1
ATOM 1734 N N . LYS A 1 216 ? -20.928 -22.102 6.113 1.00 79.81 216 LYS A N 1
ATOM 1735 C CA . LYS A 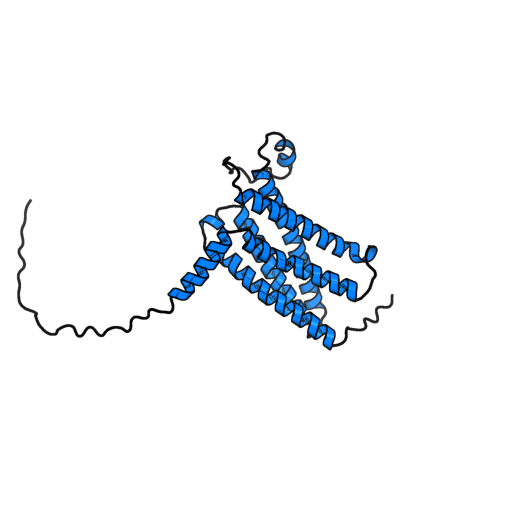1 216 ? -22.126 -22.807 6.617 1.00 79.81 216 LYS A CA 1
ATOM 1736 C C . LYS A 1 216 ? -23.355 -22.673 5.717 1.00 79.81 216 LYS A C 1
ATOM 1738 O O . LYS A 1 216 ? -24.284 -23.459 5.857 1.00 79.81 216 LYS A O 1
ATOM 1743 N N . VAL A 1 217 ? -23.391 -21.684 4.825 1.00 73.50 217 VAL A N 1
ATOM 1744 C CA . VAL A 1 217 ? -24.574 -21.409 3.987 1.00 73.50 217 VAL A CA 1
ATOM 1745 C C . VAL A 1 217 ? -24.694 -22.397 2.815 1.00 73.50 217 VAL A C 1
ATOM 1747 O O . VAL A 1 217 ? -25.776 -22.562 2.263 1.00 73.50 217 VAL A O 1
ATOM 1750 N N . THR A 1 218 ? -23.634 -23.138 2.487 1.00 66.06 218 THR A N 1
ATOM 1751 C CA . THR A 1 218 ? -23.605 -24.027 1.312 1.00 66.06 218 THR A CA 1
ATOM 1752 C C . THR A 1 218 ? -24.150 -25.444 1.570 1.00 66.06 218 THR A C 1
ATOM 1754 O O . THR A 1 218 ? -24.296 -26.213 0.626 1.00 66.06 218 THR A O 1
ATOM 1757 N N . THR A 1 219 ? -24.500 -25.823 2.806 1.00 58.81 219 THR A N 1
ATOM 1758 C CA . THR A 1 219 ? -24.780 -27.240 3.150 1.00 58.81 219 THR A CA 1
ATOM 1759 C C . THR A 1 219 ? -26.228 -27.605 3.474 1.00 58.81 219 THR A C 1
ATOM 1761 O O . THR A 1 219 ? -26.482 -28.745 3.853 1.00 58.81 219 THR A O 1
ATOM 1764 N N . THR A 1 220 ? -27.204 -26.713 3.296 1.00 52.81 220 THR A N 1
ATOM 1765 C CA . THR A 1 220 ? -28.620 -27.075 3.498 1.00 52.81 220 THR A CA 1
ATOM 1766 C C . THR A 1 220 ? -29.517 -26.475 2.427 1.00 52.81 220 THR A C 1
ATOM 1768 O O . THR A 1 220 ? -30.286 -25.553 2.687 1.00 52.81 220 THR A O 1
ATOM 1771 N N . HIS A 1 221 ? -29.472 -27.048 1.227 1.00 54.75 221 HIS A N 1
ATOM 1772 C CA . HIS A 1 221 ? -30.732 -27.275 0.532 1.00 54.75 221 HIS A CA 1
ATOM 1773 C C . HIS A 1 221 ? -31.356 -28.523 1.163 1.00 54.75 221 HIS A C 1
ATOM 1775 O O . HIS A 1 221 ? -30.879 -29.627 0.893 1.00 54.75 221 HIS A O 1
ATOM 1781 N N . PRO A 1 222 ? -32.373 -28.392 2.038 1.00 56.34 222 PRO A N 1
ATOM 1782 C CA . PRO A 1 222 ? -33.214 -29.534 2.336 1.00 56.34 222 PRO A CA 1
ATOM 1783 C C . PRO A 1 222 ? -33.782 -30.001 0.998 1.00 56.34 222 PRO A C 1
ATOM 1785 O O . PRO A 1 222 ? -34.481 -29.248 0.318 1.00 56.34 222 PRO A O 1
ATOM 1788 N N . ILE A 1 223 ? -33.443 -31.230 0.605 1.00 60.62 223 ILE A N 1
ATOM 1789 C CA . ILE A 1 223 ? -34.233 -31.969 -0.377 1.00 60.62 223 ILE A CA 1
ATOM 1790 C C . ILE A 1 223 ? -35.672 -31.813 0.115 1.00 60.62 223 ILE A C 1
ATOM 1792 O O . ILE A 1 223 ? -35.920 -32.159 1.276 1.00 60.62 223 ILE A O 1
ATOM 1796 N N . PRO A 1 224 ? -36.589 -31.219 -0.671 1.00 59.38 224 PRO A N 1
ATOM 1797 C CA . PRO A 1 224 ? -37.976 -31.144 -0.267 1.00 59.38 224 PRO A CA 1
ATOM 1798 C C . PRO A 1 224 ? -38.432 -32.583 -0.064 1.00 59.38 224 PRO A C 1
ATOM 1800 O O . PRO A 1 224 ? -38.626 -33.332 -1.020 1.00 59.38 224 PRO A O 1
ATOM 1803 N N . SER A 1 225 ? -38.526 -32.996 1.199 1.00 56.91 225 SER A N 1
ATOM 1804 C CA . SER A 1 225 ? -39.214 -34.214 1.561 1.00 56.91 225 SER A CA 1
ATOM 1805 C C . SER A 1 225 ? -40.644 -33.984 1.112 1.00 56.91 225 SER A C 1
ATOM 1807 O O . SER A 1 225 ? -41.370 -33.152 1.659 1.00 56.91 225 SER A O 1
ATOM 1809 N N . ILE A 1 226 ? -40.993 -34.653 0.016 1.00 58.91 226 ILE A N 1
ATOM 1810 C CA . ILE A 1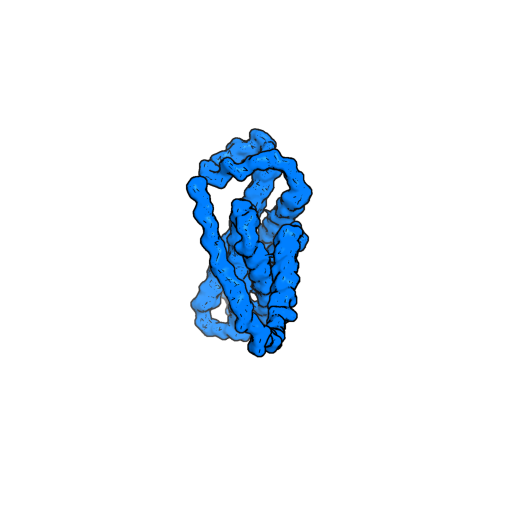 226 ? -42.343 -34.733 -0.511 1.00 58.91 226 ILE A CA 1
ATOM 1811 C C . ILE A 1 226 ? -43.204 -35.189 0.663 1.00 58.91 226 ILE A C 1
ATOM 1813 O O . ILE A 1 226 ? -43.177 -36.351 1.067 1.00 58.91 226 ILE A O 1
ATOM 1817 N N . LYS A 1 227 ? -43.917 -34.237 1.267 1.00 50.00 227 LYS A N 1
ATOM 1818 C CA . LYS A 1 227 ? -44.982 -34.520 2.214 1.00 50.00 227 LYS A CA 1
ATOM 1819 C C . LYS A 1 227 ? -46.084 -35.201 1.415 1.00 50.00 227 LYS A C 1
ATOM 1821 O O . LYS A 1 227 ? -46.923 -34.545 0.806 1.00 50.00 227 LYS A O 1
ATOM 1826 N N . VAL A 1 228 ? -46.050 -36.530 1.402 1.00 56.78 228 VAL A N 1
ATOM 1827 C CA . VAL A 1 228 ? -47.207 -37.372 1.102 1.00 56.78 228 VAL A CA 1
ATOM 1828 C C . VAL A 1 228 ? -48.159 -37.203 2.287 1.00 56.78 228 VAL A C 1
ATOM 1830 O O . VAL A 1 228 ? -48.152 -37.991 3.224 1.00 56.78 228 VAL A O 1
ATOM 1833 N N . THR A 1 229 ? -48.900 -36.097 2.315 1.00 53.34 229 THR A N 1
ATOM 1834 C CA . THR A 1 229 ? -49.938 -35.858 3.320 1.00 53.34 229 THR A CA 1
ATOM 1835 C C . THR A 1 229 ? -51.288 -36.105 2.670 1.00 53.34 229 THR A C 1
ATOM 1837 O O . THR A 1 229 ? -51.812 -35.277 1.934 1.00 53.34 229 THR A O 1
ATOM 1840 N N . GLU A 1 230 ? -51.785 -37.312 2.929 1.00 50.56 230 GLU A N 1
ATOM 1841 C CA . GLU A 1 230 ? -53.130 -37.546 3.456 1.00 50.56 230 GLU A CA 1
ATOM 1842 C C . GLU A 1 230 ? -54.281 -36.832 2.739 1.00 50.56 230 GLU A C 1
ATOM 1844 O O . GLU A 1 230 ? -54.876 -35.861 3.201 1.00 50.56 230 GLU A O 1
ATOM 1849 N N . LEU A 1 231 ? -54.693 -37.469 1.648 1.00 48.84 231 LEU A N 1
ATOM 1850 C CA . LEU A 1 231 ? -56.076 -37.528 1.193 1.00 48.84 231 LEU A CA 1
ATOM 1851 C C . LEU A 1 231 ? -56.888 -38.429 2.148 1.00 48.84 231 LEU A C 1
ATOM 1853 O O . LEU A 1 231 ? -57.230 -39.541 1.785 1.00 48.84 231 LEU A O 1
ATOM 1857 N N . HIS A 1 232 ? -57.152 -38.008 3.389 1.00 52.72 232 HIS A N 1
ATOM 1858 C CA . HIS A 1 232 ? -58.281 -38.523 4.185 1.00 52.72 232 HIS A CA 1
ATOM 1859 C C . HIS A 1 232 ? -58.384 -37.806 5.533 1.00 52.72 232 HIS A C 1
ATOM 1861 O O . HIS A 1 232 ? -57.629 -38.100 6.447 1.00 52.72 232 HIS A O 1
ATOM 1867 N N . ALA A 1 233 ? -59.365 -36.908 5.653 1.00 53.84 233 ALA A N 1
ATOM 1868 C CA . ALA A 1 233 ? -60.290 -36.800 6.796 1.00 53.84 233 ALA A CA 1
ATOM 1869 C C . ALA A 1 233 ? -60.946 -35.412 6.822 1.00 53.84 233 ALA A C 1
ATOM 1871 O O . ALA A 1 233 ? -60.848 -34.645 7.775 1.00 53.84 233 ALA A O 1
ATOM 1872 N N . GLN A 1 234 ? -61.675 -35.099 5.755 1.00 49.75 234 GLN A N 1
ATOM 1873 C CA . GLN A 1 234 ? -62.698 -34.067 5.781 1.00 49.75 234 GLN A CA 1
ATOM 1874 C C . GLN A 1 234 ? -63.941 -34.678 6.450 1.00 49.75 234 GLN A C 1
ATOM 1876 O O . GLN A 1 234 ? -64.773 -35.295 5.789 1.00 49.75 234 GLN A O 1
ATOM 1881 N N . ARG A 1 235 ? -64.060 -34.569 7.778 1.00 44.72 235 ARG A N 1
ATOM 1882 C CA . ARG A 1 235 ? -65.309 -34.881 8.491 1.00 44.72 235 ARG A CA 1
ATOM 1883 C C . ARG A 1 235 ? -65.608 -33.803 9.536 1.00 44.72 235 ARG A C 1
ATOM 1885 O O . ARG A 1 235 ? -64.968 -33.753 10.575 1.00 44.72 235 ARG A O 1
ATOM 1892 N N . THR A 1 236 ? -66.614 -32.983 9.203 1.00 45.28 236 THR A N 1
ATOM 1893 C CA . THR A 1 236 ? -67.666 -32.423 10.092 1.00 45.28 236 THR A CA 1
ATOM 1894 C C . THR A 1 236 ? -67.221 -31.613 11.324 1.00 45.28 236 THR A C 1
ATOM 1896 O O . THR A 1 236 ? -66.748 -32.201 12.282 1.00 45.28 236 THR A O 1
ATOM 1899 N N . GLN A 1 237 ? -67.329 -30.267 11.297 1.00 41.47 237 GLN A N 1
ATOM 1900 C CA . GLN A 1 237 ? -68.449 -29.433 11.846 1.00 41.47 237 GLN A CA 1
ATOM 1901 C C . GLN A 1 237 ? -68.428 -29.303 13.396 1.00 41.47 237 GLN A C 1
ATOM 1903 O O . GLN A 1 237 ? -67.892 -30.197 14.036 1.00 41.47 237 GLN A O 1
ATOM 1908 N N . PRO A 1 238 ? -69.062 -28.299 14.055 1.00 52.66 238 PRO A N 1
ATOM 1909 C CA . PRO A 1 238 ? -69.644 -27.033 13.595 1.00 52.66 238 PRO A CA 1
ATOM 1910 C C . PRO A 1 238 ? -69.148 -25.785 14.372 1.00 52.66 238 PRO A C 1
ATOM 1912 O O . PRO A 1 238 ? -68.517 -25.844 15.425 1.00 52.66 238 PRO A O 1
ATOM 1915 N N . LYS A 1 239 ? -69.512 -24.620 13.830 1.00 57.41 239 LYS A N 1
ATOM 1916 C CA . LYS A 1 239 ? -69.443 -23.294 14.458 1.00 57.41 239 LYS A CA 1
ATOM 1917 C C . LYS A 1 239 ? -70.321 -23.244 15.716 1.00 57.41 239 LYS A C 1
ATOM 1919 O O . LYS A 1 239 ? -71.508 -23.544 15.617 1.00 57.41 239 LYS A O 1
ATOM 1924 N N . LEU A 1 240 ? -69.791 -22.745 16.834 1.00 55.75 240 LEU A N 1
ATOM 1925 C CA . LEU A 1 240 ? -70.617 -22.212 17.918 1.00 55.75 240 LEU A CA 1
ATOM 1926 C C . LEU A 1 240 ? -70.293 -20.731 18.140 1.00 55.75 240 LEU A C 1
ATOM 1928 O O . LEU A 1 240 ? -69.209 -20.355 18.576 1.00 55.75 240 LEU A O 1
ATOM 1932 N N . PHE A 1 241 ? -71.270 -19.906 17.774 1.00 60.38 241 PHE A N 1
ATOM 1933 C CA . PHE A 1 241 ? -71.432 -18.516 18.181 1.00 60.38 241 PHE A CA 1
ATOM 1934 C C . PHE A 1 241 ? -71.541 -18.437 19.710 1.00 60.38 241 PHE A C 1
ATOM 1936 O O . PHE A 1 241 ? -72.373 -19.138 20.283 1.00 60.38 241 PHE A O 1
ATOM 1943 N N . MET A 1 242 ? -70.835 -17.506 20.358 1.00 54.56 242 MET A N 1
ATOM 1944 C CA . MET A 1 242 ? -71.311 -16.971 21.635 1.00 54.56 242 MET A CA 1
ATOM 1945 C C . MET A 1 242 ? -71.003 -15.477 21.771 1.00 54.56 242 MET A C 1
ATOM 1947 O O . MET A 1 242 ? -69.856 -15.048 21.824 1.00 54.56 242 MET A O 1
ATOM 1951 N N . LYS A 1 243 ? -72.099 -14.712 21.780 1.00 57.50 243 LYS A N 1
ATOM 1952 C CA . LYS A 1 243 ? -72.246 -13.327 22.241 1.00 57.50 243 LYS A CA 1
ATOM 1953 C C . LYS A 1 243 ? -71.921 -13.219 23.732 1.00 57.50 243 LYS A C 1
ATOM 1955 O O . LYS A 1 243 ? -72.463 -14.021 24.487 1.00 57.50 243 LYS A O 1
ATOM 1960 N N . THR A 1 244 ? -71.257 -12.147 24.163 1.00 58.00 244 THR A N 1
ATOM 1961 C CA . THR A 1 244 ? -71.623 -11.364 25.372 1.00 58.00 244 THR A CA 1
ATOM 1962 C C . THR A 1 244 ? -70.908 -10.004 25.281 1.00 58.00 244 THR A C 1
ATOM 1964 O O . THR A 1 244 ? -69.713 -9.997 25.005 1.00 58.00 244 THR A O 1
ATOM 1967 N N . ILE A 1 245 ? -71.651 -8.923 25.001 1.00 66.44 245 ILE A N 1
ATOM 1968 C CA . ILE A 1 245 ? -72.022 -7.801 25.905 1.00 66.44 245 ILE A CA 1
ATOM 1969 C C . ILE A 1 245 ? -70.808 -7.152 26.564 1.00 66.44 245 ILE A C 1
ATOM 1971 O O . ILE A 1 245 ? -70.209 -7.805 27.442 1.00 66.44 245 ILE A O 1
#